Protein AF-A0A356TKF5-F1 (afdb_monomer)

Nearest PDB structures (foldseek):
  3zkb-assembly2_P  TM=6.756E-01  e=1.043E-01  Mycobacterium tuberculosis
  3zm7-assembly3_C  TM=6.583E-01  e=1.178E-01  Mycobacterium tuberculosis
  3zkd-assembly4_B  TM=5.072E-01  e=1.598E-01  Mycobacterium tuberculosis
  4bae-assembly2_C  TM=4.658E-01  e=8.179E-02  Mycolicibacterium smegmatis

pLDDT: mean 70.55, std 24.63, range [28.19, 97.56]

Solvent-accessible surface area (backbone atoms only — not comparable to full-atom values): 20176 Å² total; per-residue (Å²): 58,28,34,22,76,51,58,68,58,21,43,51,38,23,49,50,42,37,74,74,71,41,94,53,45,53,40,60,76,33,46,67,51,49,53,60,48,48,80,70,60,50,76,39,38,37,32,33,51,75,34,69,76,41,82,30,46,54,46,50,73,69,34,71,66,44,46,40,27,53,77,47,73,38,46,72,84,51,54,81,47,63,71,37,70,66,52,52,53,49,54,48,63,71,36,45,65,58,53,51,51,52,52,40,46,70,68,54,35,53,45,79,48,57,31,62,79,56,34,49,61,35,49,54,53,61,56,36,69,26,91,50,57,32,35,40,35,38,48,33,88,70,21,40,37,39,37,34,34,42,76,50,35,81,77,46,30,34,25,39,47,61,58,99,62,75,72,35,51,46,70,62,15,49,56,55,50,59,70,48,77,59,34,39,32,39,37,21,23,68,68,39,40,49,54,57,51,49,54,49,68,74,47,83,64,89,82,78,74,85,79,85,77,80,74,80,90,73,93,67,100,64,85,84,75,91,83,79,92,68,89,76,82,76,77,74,95,59,101,67,90,73,84,80,81,81,80,79,89,77,83,90,79,82,90,80,92,80,83,90,88,78,94,73,77,76,77,77,75,82,54,70,67,60,57,51,52,53,53,52,54,53,51,53,53,53,53,52,55,54,53,59,70,71,68,64,79,87,75,80,79,85,81,88,81,90,88,79,90,87,90,82,91,84,82,89,79,90,81,89,79,91,88,84,88,88,134

Mean predicted aligned error: 18.49 Å

Structure (mmCIF, N/CA/C/O backbone):
data_AF-A0A356TKF5-F1
#
_entry.id   AF-A0A356TKF5-F1
#
loop_
_atom_site.group_PDB
_atom_site.id
_atom_site.type_symbol
_atom_site.label_atom_id
_atom_site.label_alt_id
_atom_site.label_comp_id
_atom_site.label_asym_id
_atom_site.label_entity_id
_atom_site.label_seq_id
_atom_site.pdbx_PDB_ins_code
_atom_site.Cartn_x
_atom_site.Cartn_y
_atom_site.Cartn_z
_atom_site.occupancy
_atom_site.B_iso_or_equiv
_atom_site.auth_seq_id
_atom_site.auth_comp_id
_atom_site.auth_asym_id
_atom_site.auth_atom_id
_atom_site.pdbx_PDB_model_num
ATOM 1 N N . MET A 1 1 ? -6.791 -1.946 10.297 1.00 94.44 1 MET A N 1
ATOM 2 C CA . MET A 1 1 ? -6.263 -1.591 11.634 1.00 94.44 1 MET A CA 1
ATOM 3 C C . MET A 1 1 ? -7.039 -0.392 12.129 1.00 94.44 1 MET A C 1
ATOM 5 O O . MET A 1 1 ? -7.245 0.505 11.323 1.00 94.44 1 MET A O 1
ATOM 9 N N . VAL A 1 2 ? -7.490 -0.403 13.381 1.00 94.88 2 VAL A N 1
ATOM 10 C CA . VAL A 1 2 ? -8.258 0.690 14.000 1.00 94.88 2 VAL A CA 1
ATOM 11 C C . VAL A 1 2 ? -7.451 1.254 15.166 1.00 94.88 2 VAL A C 1
ATOM 13 O O . VAL A 1 2 ? -6.941 0.474 15.964 1.00 94.88 2 VAL A O 1
ATOM 16 N N . ILE A 1 3 ? -7.316 2.576 15.234 1.00 95.00 3 ILE A N 1
ATOM 17 C CA . ILE A 1 3 ? -6.634 3.313 16.303 1.00 95.00 3 ILE A CA 1
ATOM 18 C C . ILE A 1 3 ? -7.603 4.371 16.825 1.00 95.00 3 ILE A C 1
ATOM 20 O O . ILE A 1 3 ? -8.044 5.241 16.073 1.00 95.00 3 ILE A O 1
ATOM 24 N N . ASP A 1 4 ? -7.939 4.290 18.104 1.00 93.69 4 ASP A N 1
ATOM 25 C CA . ASP A 1 4 ? -8.887 5.190 18.758 1.00 93.69 4 ASP A CA 1
ATOM 26 C C . ASP A 1 4 ? -8.456 5.382 20.224 1.00 93.69 4 ASP A C 1
ATOM 28 O O . ASP A 1 4 ? -8.131 4.375 20.860 1.00 93.69 4 ASP A O 1
ATOM 32 N N . PRO A 1 5 ? -8.395 6.622 20.760 1.00 92.25 5 PRO A N 1
ATOM 33 C CA . PRO A 1 5 ? -8.066 6.853 22.169 1.00 92.25 5 PRO A CA 1
ATOM 34 C C . PRO A 1 5 ? -9.109 6.247 23.116 1.00 92.25 5 PRO A C 1
ATOM 36 O O . PRO A 1 5 ? -8.782 5.890 24.244 1.00 92.25 5 PRO A O 1
ATOM 39 N N . ASP A 1 6 ? -10.353 6.093 22.660 1.00 91.88 6 ASP A N 1
ATOM 40 C CA . ASP A 1 6 ? -11.374 5.318 23.353 1.00 91.88 6 ASP A CA 1
ATOM 41 C C . ASP A 1 6 ? -11.253 3.848 22.929 1.00 91.88 6 ASP A C 1
ATOM 43 O O . ASP A 1 6 ? -11.750 3.424 21.878 1.00 91.88 6 ASP A O 1
ATOM 47 N N . GLU A 1 7 ? -10.576 3.056 23.762 1.00 92.38 7 GLU A N 1
ATOM 48 C CA . GLU A 1 7 ? -10.323 1.639 23.490 1.00 92.38 7 GLU A CA 1
ATOM 49 C C . GLU A 1 7 ? -11.613 0.836 23.273 1.00 92.38 7 GLU A C 1
ATOM 51 O O . GLU A 1 7 ? -11.642 -0.067 22.431 1.00 92.38 7 GLU A O 1
ATOM 56 N N . ALA A 1 8 ? -12.692 1.170 23.992 1.00 91.88 8 ALA A N 1
ATOM 57 C CA . ALA A 1 8 ? -13.968 0.473 23.876 1.00 91.88 8 ALA A CA 1
ATOM 58 C C . ALA A 1 8 ? -14.617 0.749 22.515 1.00 91.88 8 ALA A C 1
ATOM 60 O O . ALA A 1 8 ? -15.063 -0.184 21.837 1.00 91.88 8 ALA A O 1
ATOM 61 N N . ARG A 1 9 ? -14.604 2.010 22.072 1.00 90.69 9 ARG A N 1
ATOM 62 C CA . ARG A 1 9 ? -15.081 2.401 20.738 1.00 90.69 9 ARG A CA 1
ATOM 63 C C . ARG A 1 9 ? -14.224 1.793 19.629 1.00 90.69 9 ARG A C 1
ATOM 65 O O . ARG A 1 9 ? -14.768 1.230 18.675 1.00 90.69 9 ARG A O 1
ATOM 72 N N . GLY A 1 10 ? -12.899 1.829 19.770 1.00 92.12 10 GLY A N 1
ATOM 73 C CA . GLY A 1 10 ? -11.970 1.202 18.828 1.00 92.12 10 GLY A CA 1
ATOM 74 C C . GLY A 1 10 ? -12.201 -0.308 18.694 1.00 92.12 10 GLY A C 1
ATOM 75 O O . GLY A 1 10 ? -12.278 -0.836 17.580 1.00 92.12 10 GLY A O 1
ATOM 76 N N . ALA A 1 11 ? -12.385 -1.006 19.818 1.00 93.19 11 ALA A N 1
ATOM 77 C CA . ALA A 1 11 ? -12.700 -2.432 19.844 1.00 93.19 11 ALA A CA 1
ATOM 78 C C . ALA A 1 11 ? -14.066 -2.740 19.212 1.00 93.19 11 ALA A C 1
ATOM 80 O O . ALA A 1 11 ? -14.169 -3.666 18.405 1.00 93.19 11 ALA A O 1
ATOM 81 N N . GLN A 1 12 ? -15.098 -1.945 19.509 1.00 91.31 12 GLN A N 1
ATOM 82 C CA . GLN A 1 12 ? -16.425 -2.104 18.912 1.00 91.31 12 GLN A CA 1
ATOM 83 C C . GLN A 1 12 ? -16.383 -1.928 17.388 1.00 91.31 12 GLN A C 1
ATOM 85 O O . GLN A 1 12 ? -16.937 -2.745 16.651 1.00 91.31 12 GLN A O 1
ATOM 90 N N . MET A 1 13 ? -15.692 -0.895 16.902 1.00 90.81 13 MET A N 1
ATOM 91 C CA . MET A 1 13 ? -15.517 -0.651 15.470 1.00 90.81 13 MET A CA 1
ATOM 92 C C . MET A 1 13 ? -14.777 -1.810 14.793 1.00 90.81 13 MET A C 1
ATOM 94 O O . MET A 1 13 ? -15.194 -2.275 13.731 1.00 90.81 13 MET A O 1
ATOM 98 N N . ALA A 1 14 ? -13.708 -2.311 15.422 1.00 92.62 14 ALA A N 1
ATOM 99 C CA . ALA A 1 14 ? -12.966 -3.462 14.925 1.00 92.62 14 ALA A CA 1
ATOM 100 C C . ALA A 1 14 ? -13.825 -4.737 14.875 1.00 92.62 14 ALA A C 1
ATOM 102 O O . ALA A 1 14 ? -13.747 -5.463 13.885 1.00 92.62 14 ALA A O 1
ATOM 103 N N . SER A 1 15 ? -14.665 -4.978 15.890 1.00 91.75 15 SER A N 1
ATOM 104 C CA . SER A 1 15 ? -15.601 -6.112 15.926 1.00 91.75 15 SER A CA 1
ATOM 105 C C . SER A 1 15 ? -16.587 -6.060 14.767 1.00 91.75 15 SER A C 1
ATOM 107 O O . SER A 1 15 ? -16.714 -7.029 14.027 1.00 91.75 15 SER A O 1
ATOM 109 N N . ARG A 1 16 ? -17.228 -4.909 14.535 1.00 89.94 16 ARG A N 1
ATOM 110 C CA . ARG A 1 16 ? -18.210 -4.794 13.448 1.00 89.94 16 ARG A CA 1
ATOM 111 C C . ARG A 1 16 ? -17.580 -4.910 12.059 1.00 89.94 16 ARG A C 1
ATOM 113 O O . ARG A 1 16 ? -18.154 -5.518 11.164 1.00 89.94 16 ARG A O 1
ATOM 120 N N . LEU A 1 17 ? -16.373 -4.373 11.872 1.00 90.50 17 LEU A N 1
ATOM 121 C CA . LEU A 1 17 ? -15.615 -4.589 10.636 1.00 90.50 17 LEU A CA 1
ATOM 122 C C . LEU A 1 17 ? -15.281 -6.075 10.432 1.00 90.50 17 LEU A C 1
ATOM 124 O O . LEU A 1 17 ? -15.329 -6.563 9.304 1.00 90.50 17 LEU A O 1
ATOM 128 N N . ALA A 1 18 ? -14.971 -6.797 11.511 1.00 91.12 18 ALA A N 1
ATOM 129 C CA . ALA A 1 18 ? -14.745 -8.237 11.463 1.00 91.12 18 ALA A CA 1
ATOM 130 C C . ALA A 1 18 ? -16.021 -9.030 11.140 1.00 91.12 18 ALA A C 1
ATOM 132 O O . ALA A 1 18 ? -15.957 -9.960 10.340 1.00 91.12 18 ALA A O 1
ATOM 133 N N . GLU A 1 19 ? -17.179 -8.631 11.674 1.00 89.50 19 GLU A N 1
ATOM 134 C CA . GLU A 1 19 ? -18.493 -9.194 11.315 1.00 89.50 19 GLU A CA 1
ATOM 135 C C . GLU A 1 19 ? -18.808 -9.004 9.822 1.00 89.50 19 GLU A C 1
ATOM 137 O O . GLU A 1 19 ? -19.350 -9.903 9.184 1.00 89.50 19 GLU A O 1
ATOM 142 N N . ALA A 1 20 ? -18.375 -7.885 9.233 1.00 85.00 20 ALA A N 1
ATOM 143 C CA . ALA A 1 20 ? -18.449 -7.624 7.793 1.00 85.00 20 ALA A CA 1
ATOM 144 C C . ALA A 1 20 ? -17.368 -8.361 6.961 1.00 85.00 20 ALA A C 1
ATOM 146 O O . ALA A 1 20 ? -17.233 -8.124 5.759 1.00 85.00 20 ALA A O 1
ATOM 147 N N . GLY A 1 21 ? -16.580 -9.249 7.579 1.00 86.88 21 GLY A N 1
ATOM 148 C CA . GLY A 1 21 ? -15.586 -10.097 6.915 1.00 86.88 21 GLY A CA 1
ATOM 149 C C . GLY A 1 21 ? -14.183 -9.494 6.783 1.00 86.88 21 GLY A C 1
ATOM 150 O O . GLY A 1 21 ? -13.332 -10.083 6.112 1.00 86.88 21 GLY A O 1
ATOM 151 N N . ALA A 1 22 ? -13.901 -8.341 7.397 1.00 87.62 22 ALA A N 1
ATOM 152 C CA . ALA A 1 22 ? -12.571 -7.738 7.356 1.00 87.62 22 ALA A CA 1
ATOM 153 C C . ALA A 1 22 ? -11.647 -8.294 8.451 1.00 87.62 22 ALA A C 1
ATOM 155 O O . ALA A 1 22 ? -11.977 -8.281 9.635 1.00 87.62 22 ALA A O 1
ATOM 156 N N . GLU A 1 23 ? -10.421 -8.676 8.088 1.00 90.75 23 GLU A N 1
ATOM 157 C CA . GLU A 1 23 ? -9.374 -9.001 9.062 1.00 90.75 23 GLU A CA 1
ATOM 158 C C . GLU A 1 23 ? -8.928 -7.721 9.795 1.00 90.75 23 GLU A C 1
ATOM 160 O O . GLU A 1 23 ? -8.094 -6.945 9.313 1.00 90.75 23 GLU A O 1
ATOM 165 N N . THR A 1 24 ? -9.542 -7.465 10.952 1.00 92.62 24 THR A N 1
ATOM 166 C CA . THR A 1 24 ? -9.434 -6.190 11.668 1.00 92.62 24 THR A CA 1
ATOM 167 C C . THR A 1 24 ? -8.861 -6.385 13.064 1.00 92.62 24 THR A C 1
ATOM 169 O O . THR A 1 24 ? -9.092 -7.390 13.727 1.00 92.62 24 THR A O 1
ATOM 172 N N . ARG A 1 25 ? -8.094 -5.393 13.520 1.00 94.19 25 ARG A N 1
ATOM 173 C CA . ARG A 1 25 ? -7.516 -5.345 14.861 1.00 94.19 25 ARG A CA 1
ATOM 174 C C . ARG A 1 25 ? -7.550 -3.911 15.373 1.00 94.19 25 ARG A C 1
ATOM 176 O O . ARG A 1 25 ? -7.151 -3.006 14.629 1.00 94.19 25 ARG A O 1
ATOM 183 N N . SER A 1 26 ? -8.035 -3.738 16.601 1.00 95.38 26 SER A N 1
ATOM 184 C CA . SER A 1 26 ? -7.901 -2.496 17.367 1.00 95.38 26 SER A CA 1
ATOM 185 C C . SER A 1 26 ? -6.500 -2.424 17.975 1.00 95.38 26 SER A C 1
ATOM 187 O O . SER A 1 26 ? -5.943 -3.455 18.369 1.00 95.38 26 SER A O 1
ATOM 189 N N . VAL A 1 27 ? -5.913 -1.233 17.991 1.00 95.88 27 VAL A N 1
ATOM 190 C CA . VAL A 1 27 ? -4.563 -0.956 18.486 1.00 95.88 27 VAL A CA 1
ATOM 191 C C . VAL A 1 27 ? -4.638 0.256 19.409 1.00 95.88 27 VAL A C 1
ATOM 193 O O . VAL A 1 27 ? -5.217 1.275 19.040 1.00 95.88 27 VAL A O 1
ATOM 196 N N . VAL A 1 28 ? -4.052 0.119 20.599 1.00 93.88 28 VAL A N 1
ATOM 197 C CA . VAL A 1 28 ? -3.970 1.178 21.613 1.00 93.88 28 VAL A CA 1
ATOM 198 C C . VAL A 1 28 ? -3.117 2.338 21.089 1.00 93.88 28 VAL A C 1
ATOM 200 O O . VAL A 1 28 ? -2.169 2.123 20.326 1.00 93.88 28 VAL A O 1
ATOM 203 N N . VAL A 1 29 ? -3.470 3.570 21.471 1.00 93.38 29 VAL A N 1
ATOM 204 C CA . VAL A 1 29 ? -2.781 4.803 21.052 1.00 93.38 29 VAL A CA 1
ATOM 205 C C . VAL A 1 29 ? -1.482 4.994 21.841 1.00 93.38 29 VAL A C 1
ATOM 207 O O . VAL A 1 29 ? -1.325 5.923 22.626 1.00 93.38 29 VAL A O 1
ATOM 210 N N . ASP A 1 30 ? -0.528 4.094 21.630 1.00 94.25 30 ASP A N 1
ATOM 211 C CA . ASP A 1 30 ? 0.824 4.196 22.166 1.00 94.25 30 ASP A CA 1
ATOM 212 C C . ASP A 1 30 ? 1.860 3.757 21.124 1.00 94.25 30 ASP A C 1
ATOM 214 O O . ASP A 1 30 ? 1.589 2.942 20.233 1.00 94.25 30 ASP A O 1
ATOM 218 N N . GLU A 1 31 ? 3.066 4.312 21.235 1.00 93.88 31 GLU A N 1
ATOM 219 C CA . GLU A 1 31 ? 4.123 4.117 20.242 1.00 93.88 31 GLU A CA 1
ATOM 220 C C . GLU A 1 31 ? 4.504 2.637 20.090 1.00 93.88 31 GLU A C 1
ATOM 222 O O . GLU A 1 31 ? 4.680 2.153 18.970 1.00 93.88 31 GLU A O 1
ATOM 227 N N . ALA A 1 32 ? 4.579 1.888 21.195 1.00 94.19 32 ALA A N 1
ATOM 228 C CA . ALA A 1 32 ? 5.001 0.493 21.182 1.00 94.19 32 ALA A CA 1
ATOM 229 C C . ALA A 1 32 ? 3.952 -0.411 20.516 1.00 94.19 32 ALA A C 1
ATOM 231 O O . ALA A 1 32 ? 4.304 -1.250 19.679 1.00 94.19 32 ALA A O 1
ATOM 232 N N . SER A 1 33 ? 2.666 -0.221 20.822 1.00 94.38 33 SER A N 1
ATOM 233 C CA . SER A 1 33 ? 1.559 -0.960 20.206 1.00 94.38 33 SER A CA 1
ATOM 234 C C . SER A 1 33 ? 1.435 -0.658 18.717 1.00 94.38 33 SER A C 1
ATOM 236 O O . SER A 1 33 ? 1.330 -1.581 17.898 1.00 94.38 33 SER A O 1
ATOM 238 N N . ILE A 1 34 ? 1.510 0.621 18.335 1.00 94.50 34 ILE A N 1
ATOM 239 C CA . ILE A 1 34 ? 1.466 1.023 16.927 1.00 94.50 34 ILE A CA 1
ATOM 240 C C . ILE A 1 34 ? 2.695 0.472 16.197 1.00 94.50 34 ILE A C 1
ATOM 242 O O . ILE A 1 34 ? 2.556 -0.118 15.124 1.00 94.50 34 ILE A O 1
ATOM 246 N N . GLN A 1 35 ? 3.891 0.540 16.777 1.00 93.25 35 GLN A N 1
ATOM 247 C CA . GLN A 1 35 ? 5.084 -0.027 16.153 1.00 93.25 35 GLN A CA 1
ATOM 248 C C . GLN A 1 35 ? 5.005 -1.557 16.025 1.00 93.25 35 GLN A C 1
ATOM 250 O O . GLN A 1 35 ? 5.388 -2.106 14.988 1.00 93.25 35 GLN A O 1
ATOM 255 N N . ALA A 1 36 ? 4.462 -2.268 17.016 1.00 92.75 36 ALA A N 1
ATOM 256 C CA . ALA A 1 36 ? 4.234 -3.712 16.941 1.00 92.75 36 ALA A CA 1
ATOM 257 C C . ALA A 1 36 ? 3.234 -4.083 15.830 1.00 92.75 36 ALA A C 1
ATOM 259 O O . ALA A 1 36 ? 3.402 -5.096 15.140 1.00 92.75 36 ALA A O 1
ATOM 260 N N . SER A 1 37 ? 2.241 -3.223 15.583 1.00 92.50 37 SER A N 1
ATOM 261 C CA . SER A 1 37 ? 1.221 -3.416 14.547 1.00 92.50 37 SER A CA 1
ATOM 262 C C . SER A 1 37 ? 1.774 -3.420 13.113 1.00 92.50 37 SER A C 1
ATOM 264 O O . SER A 1 37 ? 1.116 -3.923 12.199 1.00 92.50 37 SER A O 1
ATOM 266 N N . ARG A 1 38 ? 3.022 -2.972 12.889 1.00 89.38 38 ARG A N 1
ATOM 267 C CA . ARG A 1 38 ? 3.683 -3.017 11.568 1.00 89.38 38 ARG A CA 1
ATOM 268 C C . ARG A 1 38 ? 3.737 -4.419 10.957 1.00 89.38 38 ARG A C 1
ATOM 270 O O . ARG A 1 38 ? 3.848 -4.553 9.738 1.00 89.38 38 ARG A O 1
ATOM 277 N N . ALA A 1 39 ? 3.705 -5.460 11.793 1.00 88.00 39 ALA A N 1
ATOM 278 C CA . ALA A 1 39 ? 3.694 -6.853 11.355 1.00 88.00 39 ALA A CA 1
ATOM 279 C C . ALA A 1 39 ? 2.373 -7.254 10.674 1.00 88.00 39 ALA A C 1
ATOM 281 O O . ALA A 1 39 ? 2.373 -8.180 9.869 1.00 88.00 39 ALA A O 1
ATOM 282 N N . LEU A 1 40 ? 1.279 -6.535 10.949 1.00 87.62 40 LEU A N 1
ATOM 283 C CA . LEU A 1 40 ? -0.038 -6.783 10.356 1.00 87.62 40 LEU A CA 1
ATOM 284 C C . LEU A 1 40 ? -0.097 -6.394 8.870 1.00 87.62 40 LEU A C 1
ATOM 286 O O . LEU A 1 40 ? -0.965 -6.871 8.149 1.00 87.62 40 LEU A O 1
ATOM 290 N N . ASP A 1 41 ? 0.810 -5.522 8.409 1.00 87.44 41 ASP A N 1
ATOM 291 C CA . ASP A 1 41 ? 0.806 -4.943 7.057 1.00 87.44 41 ASP A CA 1
ATOM 292 C C . ASP A 1 41 ? -0.593 -4.454 6.616 1.00 87.44 41 ASP A C 1
ATOM 294 O O . ASP A 1 41 ? -1.149 -4.941 5.620 1.00 87.44 41 ASP A O 1
ATOM 298 N N . PRO A 1 42 ? -1.193 -3.507 7.366 1.00 90.19 42 PRO A N 1
ATOM 299 C CA . PRO A 1 42 ? -2.588 -3.124 7.179 1.00 90.19 42 PRO A CA 1
ATOM 300 C C . PRO A 1 42 ? -2.847 -2.629 5.753 1.00 90.19 42 PRO A C 1
ATOM 302 O O . PRO A 1 42 ? -2.020 -1.926 5.176 1.00 90.19 42 PRO A O 1
ATOM 305 N N . SER A 1 43 ? -4.000 -3.000 5.188 1.00 89.00 43 SER A N 1
ATOM 306 C CA . SER A 1 43 ? -4.476 -2.465 3.892 1.00 89.00 43 SER A CA 1
ATOM 307 C C . SER A 1 43 ? -5.195 -1.126 4.044 1.00 89.00 43 SER A C 1
ATOM 309 O O . SER A 1 43 ? -5.317 -0.383 3.082 1.00 89.00 43 SER A O 1
ATOM 311 N N . LEU A 1 44 ? -5.619 -0.808 5.267 1.00 91.94 44 LEU A N 1
ATOM 312 C CA . LEU A 1 44 ? -6.174 0.475 5.669 1.00 91.94 44 LEU A CA 1
ATOM 313 C C . LEU A 1 44 ? -5.897 0.682 7.160 1.00 91.94 44 LEU A C 1
ATOM 315 O O . LEU A 1 44 ? -6.048 -0.247 7.972 1.00 91.94 44 LEU A O 1
ATOM 319 N N . VAL A 1 45 ? -5.502 1.901 7.505 1.00 94.62 45 VAL A N 1
ATOM 320 C CA . VAL A 1 45 ? -5.435 2.383 8.883 1.00 94.62 45 VAL A CA 1
ATOM 321 C C . VAL A 1 45 ? -6.596 3.339 9.097 1.00 94.62 45 VAL A C 1
ATOM 323 O O . VAL A 1 45 ? -6.699 4.346 8.408 1.00 94.62 45 VAL A O 1
ATOM 326 N N . ILE A 1 46 ? -7.480 3.003 10.026 1.00 94.50 46 ILE A N 1
ATOM 327 C CA . ILE A 1 46 ? -8.579 3.855 10.466 1.00 94.50 46 ILE A CA 1
ATOM 328 C C . ILE A 1 46 ? -8.134 4.476 11.781 1.00 94.50 46 ILE 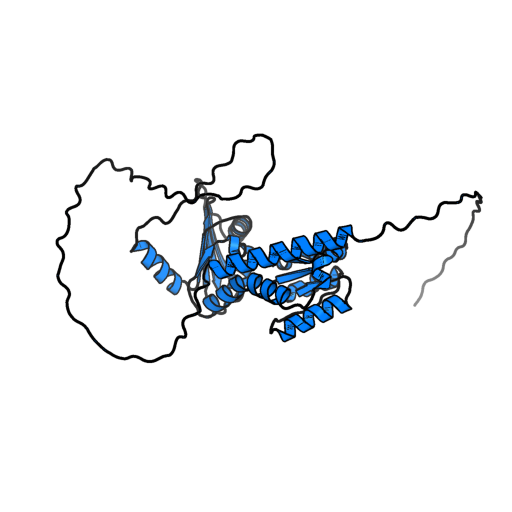A C 1
ATOM 330 O O . ILE A 1 46 ? -7.740 3.746 12.690 1.00 94.50 46 ILE A O 1
ATOM 334 N N . VAL A 1 47 ? -8.153 5.798 11.866 1.00 94.94 47 VAL A N 1
ATOM 335 C CA . VAL A 1 47 ? -7.672 6.532 13.035 1.00 94.94 47 VAL A CA 1
ATOM 336 C C . VAL A 1 47 ? -8.687 7.595 13.434 1.00 94.94 47 VAL A C 1
ATOM 338 O O . VAL A 1 47 ? -9.161 8.352 12.586 1.00 94.94 47 VAL A O 1
ATOM 341 N N . ALA A 1 48 ? -9.043 7.658 14.713 1.00 93.19 48 ALA A N 1
ATOM 342 C CA . ALA A 1 48 ? -9.791 8.793 15.243 1.00 93.19 48 ALA A CA 1
ATOM 343 C C . ALA A 1 48 ? -8.930 10.063 15.148 1.00 93.19 48 ALA A C 1
ATOM 345 O O . ALA A 1 48 ? -7.737 10.026 15.445 1.00 93.19 48 ALA A O 1
ATOM 346 N N . ALA A 1 49 ? -9.510 11.194 14.744 1.00 93.06 49 ALA A N 1
ATOM 347 C CA . ALA A 1 49 ? -8.770 12.449 14.594 1.00 93.06 49 ALA A CA 1
ATOM 348 C C . ALA A 1 49 ? -8.065 12.873 15.896 1.00 93.06 49 ALA A C 1
ATOM 350 O O . ALA A 1 49 ? -6.933 13.347 15.851 1.00 93.06 49 ALA A O 1
ATOM 351 N N . GLU A 1 50 ? -8.701 12.627 17.043 1.00 91.12 50 GLU A N 1
ATOM 352 C CA . GLU A 1 50 ? -8.149 12.856 18.385 1.00 91.12 50 GLU A CA 1
ATOM 353 C C . GLU A 1 50 ? -6.902 12.007 18.666 1.00 91.12 50 GLU A C 1
ATOM 355 O O . GLU A 1 50 ? -5.983 12.472 19.326 1.00 91.12 50 GLU A O 1
ATOM 360 N N . ALA A 1 51 ? -6.796 10.799 18.104 1.00 91.19 51 ALA A N 1
ATOM 361 C CA . ALA A 1 51 ? -5.602 9.973 18.285 1.00 91.19 51 ALA A CA 1
ATOM 362 C C . ALA A 1 51 ? -4.355 10.621 17.662 1.00 91.19 51 ALA A C 1
ATOM 364 O O . ALA A 1 51 ? -3.241 10.385 18.113 1.00 91.19 51 ALA A O 1
ATOM 365 N N . LEU A 1 52 ? -4.516 11.423 16.602 1.00 91.12 52 LEU A N 1
ATOM 366 C CA . LEU A 1 52 ? -3.388 11.978 15.848 1.00 91.12 52 LEU A CA 1
ATOM 367 C C . LEU A 1 52 ? -2.647 13.095 16.584 1.00 91.12 52 LEU A C 1
ATOM 369 O O . LEU A 1 52 ? -1.521 13.410 16.199 1.00 91.12 52 LEU A O 1
ATOM 373 N N . VAL A 1 53 ? -3.265 13.704 17.600 1.00 88.56 53 VAL A N 1
ATOM 374 C CA . VAL A 1 53 ? -2.586 14.696 18.447 1.00 88.56 53 VAL A CA 1
ATOM 375 C C . VAL A 1 53 ? -1.773 14.044 19.565 1.00 88.56 53 VAL A C 1
ATOM 377 O O . VAL A 1 53 ? -0.908 14.702 20.141 1.00 88.56 53 VAL A O 1
ATOM 380 N N . GLU A 1 54 ? -2.000 12.756 19.834 1.00 86.62 54 GLU A N 1
ATOM 381 C CA . GLU A 1 54 ? -1.245 12.007 20.831 1.00 86.62 54 GLU A CA 1
ATOM 382 C C . GLU A 1 54 ? 0.178 11.708 20.328 1.00 86.62 54 GLU A C 1
ATOM 384 O O . GLU A 1 54 ? 0.364 11.255 19.189 1.00 86.62 54 GLU A O 1
ATOM 389 N N . PRO A 1 55 ? 1.213 11.891 21.170 1.00 84.06 55 PRO A N 1
ATOM 390 C CA . PRO A 1 55 ? 2.605 11.683 20.772 1.00 84.06 55 PRO A CA 1
ATOM 391 C C . PRO A 1 55 ? 2.900 10.238 20.338 1.00 84.06 55 PRO A C 1
ATOM 393 O O . PRO A 1 55 ? 3.816 10.014 19.551 1.00 84.06 55 PRO A O 1
ATOM 396 N N . GLY A 1 56 ? 2.099 9.263 20.786 1.00 88.62 56 GLY A N 1
ATOM 397 C CA . GLY A 1 56 ? 2.257 7.849 20.436 1.00 88.62 56 GLY A CA 1
ATOM 398 C C . GLY A 1 56 ? 2.005 7.512 18.961 1.00 88.62 56 GLY A C 1
ATOM 399 O O . GLY A 1 56 ? 2.390 6.434 18.515 1.00 88.62 56 GLY A O 1
ATOM 400 N N . CYS A 1 57 ? 1.395 8.409 18.178 1.00 91.88 57 CYS A N 1
ATOM 401 C CA . CYS A 1 57 ? 1.039 8.140 16.781 1.00 91.88 57 CYS A CA 1
ATOM 402 C C . CYS A 1 57 ? 2.174 8.344 15.766 1.00 91.88 57 CYS A C 1
ATOM 404 O O . CYS A 1 57 ? 1.985 8.005 14.592 1.00 91.88 57 CYS A O 1
ATOM 406 N N . SER A 1 58 ? 3.353 8.826 16.182 1.00 90.75 58 SER A N 1
ATOM 407 C CA . SER A 1 58 ? 4.493 9.061 15.279 1.00 90.75 58 SER A CA 1
ATOM 408 C C . SER A 1 58 ? 4.846 7.897 14.339 1.00 90.75 58 SER A C 1
ATOM 410 O O . SER A 1 58 ? 5.111 8.156 13.155 1.00 90.75 58 SER A O 1
ATOM 412 N N . PRO A 1 59 ? 4.740 6.608 14.740 1.00 93.06 59 PRO A N 1
ATOM 413 C CA . PRO A 1 59 ? 5.091 5.513 13.844 1.00 93.06 59 PRO A CA 1
ATOM 414 C C . PRO A 1 59 ? 4.185 5.415 12.609 1.00 93.06 59 PRO A C 1
ATOM 416 O O . PRO A 1 59 ? 4.597 4.820 11.613 1.00 93.06 59 PRO A O 1
ATOM 419 N N . LEU A 1 60 ? 2.978 5.999 12.626 1.00 91.69 60 LEU A N 1
ATOM 420 C CA . LEU A 1 60 ? 2.072 5.991 11.473 1.00 91.69 60 LEU A CA 1
ATOM 421 C C . LEU A 1 60 ? 2.662 6.700 10.251 1.00 91.69 60 LEU A C 1
ATOM 423 O O . LEU A 1 60 ? 2.415 6.266 9.125 1.00 91.69 60 LEU A O 1
ATOM 427 N N . TRP A 1 61 ? 3.444 7.762 10.458 1.00 89.50 61 TRP A N 1
ATOM 428 C CA . TRP A 1 61 ? 4.092 8.511 9.378 1.00 89.50 61 TRP A CA 1
ATOM 429 C C . TRP A 1 61 ? 5.603 8.274 9.290 1.00 89.50 61 TRP A C 1
ATOM 431 O O . TRP A 1 61 ? 6.171 8.456 8.214 1.00 89.50 61 TRP A O 1
ATOM 441 N N . GLU A 1 62 ? 6.253 7.829 10.367 1.00 89.19 62 GLU A N 1
ATOM 442 C CA . GLU A 1 62 ? 7.700 7.571 10.381 1.00 89.19 62 GLU A CA 1
ATOM 443 C C . GLU A 1 62 ? 8.072 6.155 9.916 1.00 89.19 62 GLU A C 1
ATOM 445 O O . GLU A 1 62 ? 9.079 5.972 9.224 1.00 89.19 62 GLU A O 1
ATOM 450 N N . ASP A 1 63 ? 7.265 5.135 10.236 1.00 88.81 63 ASP A N 1
ATOM 451 C CA . ASP A 1 63 ? 7.533 3.766 9.790 1.00 88.81 63 ASP A CA 1
ATOM 452 C C . ASP A 1 63 ? 7.048 3.587 8.344 1.00 88.81 63 ASP A C 1
ATOM 454 O O . ASP A 1 63 ? 5.865 3.716 8.024 1.00 88.81 63 ASP A O 1
ATOM 458 N N . ILE A 1 64 ? 7.966 3.245 7.434 1.00 82.12 64 ILE A N 1
ATOM 459 C CA . ILE A 1 64 ? 7.663 3.052 6.006 1.00 82.12 64 ILE A CA 1
ATOM 460 C C . ILE A 1 64 ? 6.616 1.955 5.749 1.00 82.12 64 ILE A C 1
ATOM 462 O O . ILE A 1 64 ? 5.930 1.956 4.724 1.00 82.12 64 ILE A O 1
ATOM 466 N N . ARG A 1 65 ? 6.489 0.978 6.655 1.00 84.00 65 ARG A N 1
ATOM 467 C CA . ARG A 1 65 ? 5.495 -0.086 6.529 1.00 84.00 65 ARG A CA 1
ATOM 468 C C . ARG A 1 65 ? 4.111 0.446 6.867 1.00 84.00 65 ARG A C 1
ATOM 470 O O . ARG A 1 65 ? 3.174 0.102 6.151 1.00 84.00 65 ARG A O 1
ATOM 477 N N . LEU A 1 66 ? 3.979 1.272 7.893 1.00 89.75 66 LEU A N 1
ATOM 478 C CA . LEU A 1 66 ? 2.688 1.840 8.270 1.00 89.75 66 LEU A CA 1
ATOM 479 C C . LEU A 1 66 ? 2.289 2.977 7.327 1.00 89.75 66 LEU A C 1
ATOM 481 O O . LEU A 1 66 ? 1.209 2.917 6.749 1.00 89.75 66 LEU A O 1
ATOM 485 N N . SER A 1 67 ? 3.201 3.906 7.039 1.00 88.56 67 SER A N 1
ATOM 486 C CA . SER A 1 67 ? 2.946 5.069 6.171 1.00 88.56 67 SER A CA 1
ATOM 487 C C . SER A 1 67 ? 2.628 4.719 4.713 1.00 88.56 67 SER A C 1
ATOM 489 O O . SER A 1 67 ? 2.065 5.528 3.980 1.00 88.56 67 SER A O 1
ATOM 491 N N . SER A 1 68 ? 2.960 3.502 4.268 1.00 87.12 68 SER A N 1
ATOM 492 C CA . SER A 1 68 ? 2.546 2.999 2.950 1.00 87.12 68 SER A CA 1
ATOM 493 C C . SER A 1 68 ? 1.067 2.608 2.862 1.00 87.12 68 SER A C 1
ATOM 495 O O . SER A 1 68 ? 0.573 2.404 1.755 1.00 87.12 68 SER A O 1
ATOM 497 N N . ALA A 1 69 ? 0.387 2.408 3.994 1.00 88.94 69 ALA A N 1
ATOM 498 C CA . ALA A 1 69 ? -1.032 2.088 4.021 1.00 88.94 69 ALA A CA 1
ATOM 499 C C . ALA A 1 69 ? -1.862 3.380 3.937 1.00 88.94 69 ALA A C 1
ATOM 501 O O . ALA A 1 69 ? -1.469 4.395 4.514 1.00 88.94 69 ALA A O 1
ATOM 502 N N . PRO A 1 70 ? -3.013 3.367 3.246 1.00 88.25 70 PRO A N 1
ATOM 503 C CA . PRO A 1 70 ? -3.923 4.501 3.268 1.00 88.25 70 PRO A CA 1
ATOM 504 C C . PRO A 1 70 ? -4.422 4.759 4.695 1.00 88.25 70 PRO A C 1
ATOM 506 O O . PRO A 1 70 ? -4.666 3.824 5.464 1.00 88.25 70 PRO A O 1
ATOM 509 N N . LEU A 1 71 ? -4.582 6.043 5.018 1.00 91.62 71 LEU A N 1
ATOM 510 C CA . LEU A 1 71 ? -5.067 6.524 6.306 1.00 91.62 71 LEU A CA 1
ATOM 511 C C . LEU A 1 71 ? -6.473 7.108 6.138 1.00 91.62 71 LEU A C 1
ATOM 513 O O . LEU A 1 71 ? -6.664 8.060 5.380 1.00 91.62 71 LEU A O 1
ATOM 517 N N . LEU A 1 72 ? -7.446 6.546 6.851 1.00 92.62 72 LEU A N 1
ATOM 518 C CA . LEU A 1 72 ? -8.795 7.079 6.993 1.00 92.62 72 LEU A CA 1
ATOM 519 C C . LEU A 1 72 ? -8.910 7.743 8.366 1.00 92.62 72 LEU A C 1
ATOM 521 O O . LEU A 1 72 ? -8.928 7.059 9.386 1.00 92.62 72 LEU A O 1
ATOM 525 N N . VAL A 1 73 ? -8.979 9.073 8.376 1.00 93.19 73 VAL A N 1
ATOM 526 C CA . VAL A 1 73 ? -9.118 9.865 9.603 1.00 93.19 73 VAL A CA 1
ATOM 527 C C . VAL A 1 73 ? -10.596 10.135 9.864 1.00 93.19 73 VAL A C 1
ATOM 529 O O . VAL A 1 73 ? -11.271 10.724 9.019 1.00 93.19 73 VAL A O 1
ATOM 532 N N . LEU A 1 74 ? -11.095 9.711 11.022 1.00 91.31 74 LEU A N 1
ATOM 533 C CA . LEU A 1 74 ? -12.485 9.893 11.432 1.00 91.31 74 LEU A CA 1
ATOM 534 C C . LEU A 1 74 ? -12.601 11.099 12.365 1.00 91.31 74 LEU A C 1
ATOM 536 O O . LEU A 1 74 ? -12.019 11.108 13.448 1.00 91.31 74 LEU A O 1
ATOM 540 N N . GLY A 1 75 ? -13.347 12.120 11.945 1.00 89.19 75 GLY A N 1
ATOM 541 C CA . GLY A 1 75 ? -13.712 13.238 12.817 1.00 89.19 75 GLY A CA 1
ATOM 542 C C . GLY A 1 75 ? -14.828 12.861 13.795 1.00 89.19 75 GLY A C 1
ATOM 543 O O . GLY A 1 75 ? -15.553 11.894 13.568 1.00 89.19 75 GLY A O 1
ATOM 544 N N . GLU A 1 76 ? -15.007 13.667 14.839 1.00 82.69 76 GLU A N 1
ATOM 545 C CA . GLU A 1 76 ? -15.983 13.455 15.922 1.00 82.69 76 GLU A CA 1
ATOM 546 C C . GLU A 1 76 ? -17.411 13.184 15.407 1.00 82.69 76 GLU A C 1
ATOM 548 O O . GLU A 1 76 ? -18.040 12.192 15.776 1.00 82.69 76 GLU A O 1
ATOM 553 N N . ALA A 1 77 ? -17.884 13.982 14.443 1.00 78.88 77 ALA A N 1
ATOM 554 C CA . ALA A 1 77 ? -19.202 13.797 13.827 1.00 78.88 77 ALA A CA 1
ATOM 555 C C . ALA A 1 77 ? -19.366 12.429 13.132 1.00 78.88 77 ALA A C 1
ATOM 557 O O . ALA A 1 77 ? -20.463 11.872 13.083 1.00 78.88 77 ALA A O 1
ATOM 558 N N . PHE A 1 78 ? -18.278 11.864 12.601 1.00 78.50 78 PHE A N 1
ATOM 559 C CA . PHE A 1 78 ? -18.290 10.554 11.952 1.00 78.50 78 PHE A CA 1
ATOM 560 C C . PHE A 1 78 ? -18.105 9.413 12.962 1.00 78.50 78 PHE A C 1
ATOM 562 O O . PHE A 1 78 ? -18.644 8.328 12.762 1.00 78.50 78 PHE A O 1
ATOM 569 N N . LE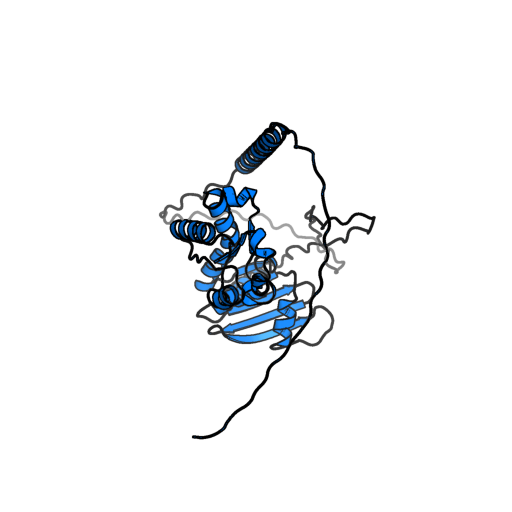U A 1 79 ? -17.402 9.658 14.073 1.00 78.62 79 LEU A N 1
ATOM 570 C CA . LEU A 1 79 ? -17.251 8.695 15.168 1.00 78.62 79 LEU A CA 1
ATOM 571 C C . LEU A 1 79 ? -18.587 8.385 15.853 1.00 78.62 79 LEU A C 1
ATOM 573 O O . LEU A 1 79 ? -18.818 7.237 16.221 1.00 78.62 79 LEU A O 1
ATOM 577 N N . ALA A 1 80 ? -19.509 9.350 15.922 1.00 73.94 80 ALA A N 1
ATOM 578 C CA . ALA A 1 80 ? -20.886 9.101 16.368 1.00 73.94 80 ALA A CA 1
ATOM 579 C C . ALA A 1 80 ? -21.629 8.065 15.494 1.00 73.94 80 ALA A C 1
ATOM 581 O O . ALA A 1 80 ? -22.561 7.407 15.950 1.00 73.94 80 ALA A O 1
ATOM 582 N N . HIS A 1 81 ? -21.179 7.887 14.249 1.00 70.94 81 HIS A N 1
ATOM 583 C CA . HIS A 1 81 ? -21.686 6.912 13.285 1.00 70.94 81 HIS A CA 1
ATOM 584 C C . HIS A 1 81 ? -20.724 5.724 13.098 1.00 70.94 81 HIS A C 1
ATOM 586 O O . HIS A 1 81 ? -20.873 4.946 12.148 1.00 70.94 81 HIS A O 1
ATOM 592 N N . ALA A 1 82 ? -19.722 5.566 13.973 1.00 64.38 82 ALA A N 1
ATOM 593 C CA . ALA A 1 82 ? -18.771 4.467 13.903 1.00 64.38 82 ALA A CA 1
ATOM 594 C C . ALA A 1 82 ? -19.517 3.129 14.006 1.00 64.38 82 ALA A C 1
ATOM 596 O O . ALA A 1 82 ? -20.246 2.854 14.958 1.00 64.38 82 ALA A O 1
ATOM 597 N N . GLY A 1 83 ? -19.360 2.294 12.979 1.00 65.06 83 GLY A N 1
ATOM 598 C CA . GLY A 1 83 ? -20.041 1.005 12.887 1.00 65.06 83 GLY A CA 1
ATOM 599 C C . GLY A 1 83 ? -21.381 1.022 12.150 1.00 65.06 83 GLY A C 1
ATOM 600 O O . GLY A 1 83 ? -22.164 0.091 12.326 1.00 65.06 83 GLY A O 1
ATOM 601 N N . THR A 1 84 ? -21.661 2.063 11.372 1.00 72.31 84 THR A N 1
ATOM 602 C CA . THR A 1 84 ? -22.771 2.093 10.411 1.00 72.31 84 THR A CA 1
ATOM 603 C C . THR A 1 84 ? -22.354 1.518 9.053 1.00 72.31 84 THR A C 1
ATOM 605 O O . THR A 1 84 ? -21.170 1.492 8.708 1.00 72.31 84 THR A O 1
ATOM 608 N N . GLU A 1 85 ? -23.340 1.119 8.246 1.00 75.94 85 GLU A N 1
ATOM 609 C CA . GLU A 1 85 ? -23.149 0.639 6.866 1.00 75.94 85 GLU A CA 1
ATOM 610 C C . GLU A 1 85 ? -22.347 1.611 5.986 1.00 75.94 85 GLU A C 1
ATOM 612 O O . GLU A 1 85 ? -21.594 1.193 5.106 1.00 75.94 85 GLU A O 1
ATOM 617 N N . SER A 1 86 ? -22.444 2.919 6.241 1.00 77.56 86 SER A N 1
ATOM 618 C CA . SER A 1 86 ? -21.701 3.933 5.486 1.00 77.56 86 SER A CA 1
ATOM 619 C C . SER A 1 86 ? -20.188 3.843 5.718 1.00 77.56 86 SER A C 1
ATOM 621 O O . SER A 1 86 ? -19.419 3.956 4.759 1.00 77.56 86 SER A O 1
ATOM 623 N N . LEU A 1 87 ? -19.742 3.571 6.953 1.00 82.50 87 LEU A N 1
ATOM 624 C CA . LEU A 1 87 ? -18.330 3.316 7.251 1.00 82.50 87 LEU A CA 1
ATOM 625 C C . LEU A 1 87 ? -17.853 2.044 6.543 1.00 82.50 87 LEU A C 1
ATOM 627 O O . LEU A 1 87 ? -16.768 2.047 5.966 1.00 82.50 87 LEU A O 1
ATOM 631 N N . PHE A 1 88 ? -18.651 0.974 6.543 1.00 84.00 88 PHE A N 1
ATOM 632 C CA . PHE A 1 88 ? -18.276 -0.281 5.884 1.00 84.00 88 PHE A CA 1
ATOM 633 C C . PHE A 1 88 ? -18.171 -0.122 4.370 1.00 84.00 88 PHE A C 1
ATOM 635 O O . PHE A 1 88 ? -17.168 -0.537 3.787 1.00 84.00 88 PHE A O 1
ATOM 642 N N . GLY A 1 89 ? -19.135 0.558 3.742 1.00 83.81 89 GLY A N 1
ATOM 643 C CA . GLY A 1 89 ? -19.085 0.891 2.319 1.00 83.81 89 GLY A CA 1
ATOM 644 C C . GLY A 1 89 ? -17.855 1.728 1.959 1.00 83.81 89 GLY A C 1
ATOM 645 O O . GLY A 1 89 ? -17.184 1.451 0.962 1.00 83.81 89 GLY A O 1
ATOM 646 N N . LEU A 1 90 ? -17.495 2.701 2.803 1.00 86.44 90 LEU A N 1
ATOM 647 C CA . LEU A 1 90 ? -16.289 3.509 2.619 1.00 86.44 90 LEU A CA 1
ATOM 648 C C . LEU A 1 90 ? -15.008 2.673 2.758 1.00 86.44 90 LEU A C 1
ATOM 650 O O . LEU A 1 90 ? -14.138 2.733 1.889 1.00 86.44 90 LEU A O 1
ATOM 654 N N . VAL A 1 91 ? -14.892 1.872 3.820 1.00 89.19 91 VAL A N 1
ATOM 655 C CA . VAL A 1 91 ? -13.736 0.993 4.057 1.00 89.19 91 VAL A CA 1
ATOM 656 C C . VAL A 1 91 ? -13.565 0.003 2.909 1.00 89.19 91 VAL A C 1
ATOM 658 O O . VAL A 1 91 ? -12.455 -0.143 2.389 1.00 89.19 91 VAL A O 1
ATOM 661 N N . ALA A 1 92 ? -14.657 -0.627 2.470 1.00 86.06 92 ALA A N 1
ATOM 662 C CA . ALA A 1 92 ? -14.661 -1.519 1.322 1.00 86.06 92 ALA A CA 1
ATOM 663 C C . ALA A 1 92 ? -14.158 -0.782 0.078 1.00 86.06 92 ALA A C 1
ATOM 665 O O . ALA A 1 92 ? -13.170 -1.216 -0.515 1.00 86.06 92 ALA A O 1
ATOM 666 N N . SER A 1 93 ? -14.750 0.373 -0.255 1.00 86.06 93 SER A N 1
ATOM 667 C CA . SER A 1 93 ? -14.368 1.188 -1.415 1.00 86.06 93 SER A CA 1
ATOM 668 C C . SER A 1 93 ? -12.886 1.568 -1.417 1.00 86.06 93 SER A C 1
ATOM 670 O O . SER A 1 93 ? -12.251 1.528 -2.470 1.00 86.06 93 SER A O 1
ATOM 672 N N . LEU A 1 94 ? -12.323 1.930 -0.261 1.00 87.06 94 LEU A N 1
ATOM 673 C CA . LEU A 1 94 ? -10.907 2.290 -0.135 1.00 87.06 94 LEU A CA 1
ATOM 674 C C . LEU A 1 94 ? -9.981 1.078 -0.310 1.00 87.06 94 LEU A C 1
ATOM 676 O O . LEU A 1 94 ? -8.881 1.216 -0.844 1.00 87.06 94 LEU A O 1
ATOM 680 N N . CYS A 1 95 ? -10.424 -0.114 0.094 1.00 87.56 95 CYS A N 1
ATOM 681 C CA . CYS A 1 95 ? -9.634 -1.340 -0.008 1.00 87.56 95 CYS A CA 1
ATOM 682 C C . CYS A 1 95 ? -9.787 -2.064 -1.359 1.00 87.56 95 CYS A C 1
ATOM 684 O O . CYS A 1 95 ? -8.908 -2.852 -1.720 1.00 87.56 95 CYS A O 1
ATOM 686 N N . MET A 1 96 ? -10.866 -1.821 -2.118 1.00 85.06 96 MET A N 1
ATOM 687 C CA . MET A 1 96 ? -11.210 -2.591 -3.327 1.00 85.06 96 MET A CA 1
ATOM 688 C C . MET A 1 96 ? -10.073 -2.665 -4.346 1.00 85.06 96 MET A C 1
ATOM 690 O O . MET A 1 96 ? -9.787 -3.748 -4.863 1.00 85.06 96 MET A O 1
ATOM 694 N N . SER A 1 97 ? -9.417 -1.538 -4.636 1.00 84.00 97 SER A N 1
ATOM 695 C CA . SER A 1 97 ? -8.329 -1.480 -5.620 1.00 84.00 97 SER A CA 1
ATOM 696 C C . SER A 1 97 ? -7.185 -2.409 -5.229 1.00 84.00 97 SER A C 1
ATOM 698 O O . SER A 1 97 ? -6.716 -3.205 -6.040 1.00 84.00 97 SER A O 1
ATOM 700 N N . GLU A 1 98 ? -6.767 -2.367 -3.964 1.00 89.38 98 GLU A N 1
ATOM 701 C CA . GLU A 1 98 ? -5.691 -3.224 -3.483 1.00 89.38 98 GLU A CA 1
ATOM 702 C C . GLU A 1 98 ? -6.098 -4.702 -3.475 1.00 89.38 98 GLU A C 1
ATOM 704 O O . GLU A 1 98 ? -5.336 -5.551 -3.939 1.00 89.38 98 GLU A O 1
ATOM 709 N N . LEU A 1 99 ? -7.298 -5.019 -2.983 1.00 85.69 99 LEU A N 1
ATOM 710 C CA . LEU A 1 99 ? -7.800 -6.394 -2.924 1.00 85.69 99 LEU A CA 1
ATOM 711 C C . LEU A 1 99 ? -7.922 -7.009 -4.324 1.00 85.69 99 LEU A C 1
ATOM 713 O O . LEU A 1 99 ? -7.498 -8.146 -4.540 1.00 85.69 99 LEU A O 1
ATOM 717 N N . THR A 1 100 ? -8.417 -6.235 -5.290 1.00 88.44 100 THR A N 1
ATOM 718 C CA . THR A 1 100 ? -8.526 -6.648 -6.694 1.00 88.44 100 THR A CA 1
ATOM 719 C C . THR A 1 100 ? -7.151 -6.920 -7.294 1.00 88.44 100 THR A C 1
ATOM 721 O O . THR A 1 100 ? -6.938 -7.966 -7.908 1.00 88.44 100 THR A O 1
ATOM 724 N N . LEU A 1 101 ? -6.186 -6.019 -7.086 1.00 90.31 101 LEU A N 1
ATOM 725 C CA . LEU A 1 101 ? -4.820 -6.198 -7.582 1.00 90.31 101 LEU A CA 1
ATOM 726 C C . LEU A 1 101 ? -4.134 -7.401 -6.942 1.00 90.31 101 LEU A C 1
ATOM 728 O O . LEU A 1 101 ? -3.483 -8.179 -7.637 1.00 90.31 101 LEU A O 1
ATOM 732 N N . ARG A 1 102 ? -4.327 -7.593 -5.635 1.00 89.69 102 ARG A N 1
ATOM 733 C CA . ARG A 1 102 ? -3.814 -8.750 -4.902 1.00 89.69 102 ARG A CA 1
ATOM 734 C C . ARG A 1 102 ? -4.382 -10.052 -5.464 1.00 89.69 102 ARG A C 1
ATOM 736 O O . ARG A 1 102 ? -3.620 -10.997 -5.639 1.00 89.69 102 ARG A O 1
ATOM 743 N N . LYS A 1 103 ? -5.684 -10.103 -5.767 1.00 89.69 103 LYS A N 1
ATOM 744 C CA . LYS A 1 103 ? -6.327 -11.267 -6.393 1.00 89.69 103 LYS A CA 1
ATOM 745 C C . LYS A 1 103 ? -5.715 -11.561 -7.766 1.00 89.69 103 LYS A C 1
ATOM 747 O O . LYS A 1 103 ? -5.204 -12.656 -7.961 1.00 89.69 103 LYS A O 1
ATOM 752 N N . LYS A 1 104 ? -5.683 -10.576 -8.670 1.00 89.56 104 LYS A N 1
ATOM 753 C CA . LYS A 1 104 ? -5.119 -10.733 -10.026 1.00 89.56 104 LYS A CA 1
ATOM 754 C C . LYS A 1 104 ? -3.676 -11.231 -10.003 1.00 89.56 104 LYS A C 1
ATOM 756 O O . LYS A 1 104 ? -3.331 -12.190 -10.683 1.00 89.56 104 LYS A O 1
ATOM 761 N N . LEU A 1 105 ? -2.839 -10.615 -9.169 1.00 87.81 105 LEU A N 1
ATOM 762 C CA . LEU A 1 105 ? -1.425 -10.967 -9.092 1.00 87.81 105 LEU A CA 1
ATOM 763 C C . LEU A 1 105 ? -1.188 -12.348 -8.485 1.00 87.81 105 LEU A C 1
ATOM 765 O O . LEU A 1 105 ? -0.274 -13.019 -8.938 1.00 87.81 105 LEU A O 1
ATOM 769 N N . ARG A 1 106 ? -2.017 -12.803 -7.534 1.00 87.88 106 ARG A N 1
ATOM 770 C CA . ARG A 1 106 ? -1.983 -14.193 -7.037 1.00 87.88 106 ARG A CA 1
ATOM 771 C C . ARG A 1 106 ? -2.377 -15.220 -8.099 1.00 87.88 106 ARG A C 1
ATOM 773 O O . ARG A 1 106 ? -1.927 -16.354 -8.016 1.00 87.88 106 ARG A O 1
ATOM 780 N N . HIS A 1 107 ? -3.210 -14.832 -9.062 1.00 88.19 107 HIS A N 1
ATOM 781 C CA . HIS A 1 107 ? -3.599 -15.663 -10.204 1.00 88.19 107 HIS A CA 1
ATOM 782 C C . HIS A 1 107 ? -2.668 -15.482 -11.412 1.00 88.19 107 HIS A C 1
ATOM 784 O O . HIS A 1 107 ? -3.059 -15.778 -12.537 1.00 88.19 107 HIS A O 1
ATOM 790 N N . GLU A 1 108 ? -1.440 -14.995 -11.195 1.00 89.00 108 GLU A N 1
ATOM 791 C CA . GLU A 1 108 ? -0.423 -14.858 -12.244 1.00 89.00 108 GLU A CA 1
ATOM 792 C C . GLU A 1 108 ? -0.839 -13.944 -13.417 1.00 89.00 108 GLU A C 1
ATOM 794 O O . GLU A 1 108 ? -0.264 -13.982 -14.509 1.00 89.00 108 GLU A O 1
ATOM 799 N N . GLU A 1 109 ? -1.805 -13.050 -13.194 1.00 87.75 109 GLU A N 1
ATOM 800 C CA . GLU A 1 109 ? -2.244 -12.100 -14.209 1.00 87.75 109 GLU A CA 1
ATOM 801 C C . GLU A 1 109 ? -1.311 -10.888 -14.295 1.00 87.75 109 GLU A C 1
ATOM 803 O O . GLU A 1 109 ? -0.794 -10.372 -13.298 1.00 87.75 109 GLU A O 1
ATOM 808 N N . ALA A 1 110 ? -1.140 -10.377 -15.515 1.00 89.06 110 ALA A N 1
ATOM 809 C CA . ALA A 1 110 ? -0.505 -9.087 -15.726 1.00 89.06 110 ALA A CA 1
ATOM 810 C C . ALA A 1 110 ? -1.515 -7.952 -15.527 1.00 89.06 110 ALA A C 1
ATOM 812 O O . ALA A 1 110 ? -2.600 -7.940 -16.106 1.00 89.06 110 ALA A O 1
ATOM 813 N N . VAL A 1 111 ? -1.112 -6.950 -14.758 1.00 89.81 111 VAL A N 1
ATOM 814 C CA . VAL A 1 111 ? -1.893 -5.757 -14.443 1.00 89.81 111 VAL A CA 1
ATOM 815 C C . VAL A 1 111 ? -1.214 -4.513 -14.991 1.00 89.81 111 VAL A C 1
ATOM 817 O O . VAL A 1 111 ? 0.009 -4.363 -14.946 1.00 89.81 111 VAL A O 1
ATOM 820 N N . ALA A 1 112 ? -2.038 -3.609 -15.516 1.00 90.12 112 ALA A N 1
ATOM 821 C CA . ALA A 1 112 ? -1.631 -2.305 -16.006 1.00 90.12 112 ALA A CA 1
ATOM 822 C C . ALA A 1 112 ? -2.413 -1.234 -15.256 1.00 90.12 112 A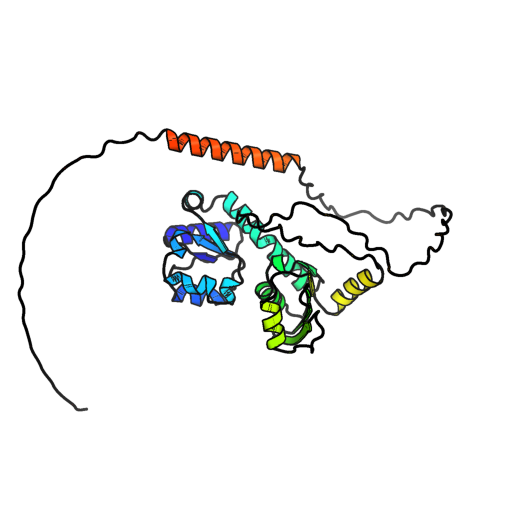LA A C 1
ATOM 824 O O . ALA A 1 112 ? -3.632 -1.175 -15.369 1.00 90.12 112 ALA A O 1
ATOM 825 N N . GLU A 1 113 ? -1.705 -0.398 -14.509 1.00 91.88 113 GLU A N 1
ATOM 826 C CA . GLU A 1 113 ? -2.321 0.514 -13.554 1.00 91.88 113 GLU A CA 1
ATOM 827 C C . GLU A 1 113 ? -1.582 1.842 -13.437 1.00 91.88 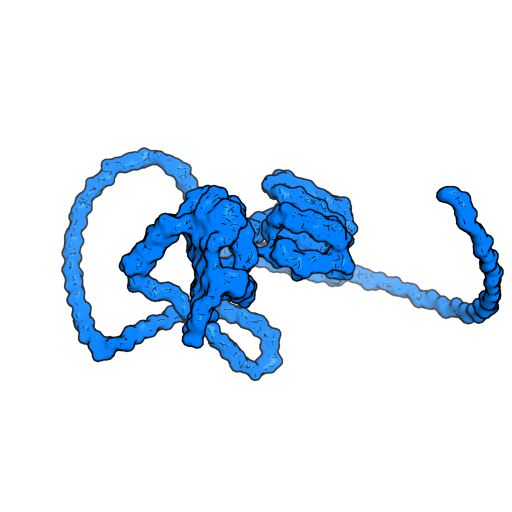113 GLU A C 1
ATOM 829 O O . GLU A 1 113 ? -0.573 2.119 -14.097 1.00 91.88 113 GLU A O 1
ATOM 834 N N . ARG A 1 114 ? -2.132 2.682 -12.575 1.00 91.00 114 ARG A N 1
ATOM 835 C CA . ARG A 1 114 ? -1.601 3.960 -12.138 1.00 91.00 114 ARG A CA 1
ATOM 836 C C . ARG A 1 114 ? -0.747 3.793 -10.871 1.00 91.00 114 ARG A C 1
ATOM 838 O O . ARG A 1 114 ? -1.126 3.098 -9.930 1.00 91.00 114 ARG A O 1
ATOM 845 N N . LEU A 1 115 ? 0.452 4.385 -10.852 1.00 88.56 115 LEU A N 1
ATOM 846 C CA . LEU A 1 115 ? 1.366 4.295 -9.703 1.00 88.56 115 LEU A CA 1
ATOM 847 C C . LEU A 1 115 ? 0.722 4.919 -8.466 1.00 88.56 115 LEU A C 1
ATOM 849 O O . LEU A 1 115 ? 0.834 4.369 -7.376 1.00 88.56 115 LEU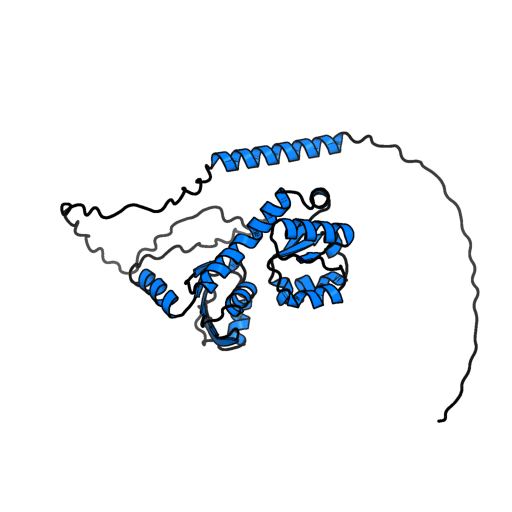 A O 1
ATOM 853 N N . GLU A 1 116 ? 0.008 6.027 -8.659 1.00 89.31 116 GLU A N 1
ATOM 854 C CA . GLU A 1 116 ? -0.660 6.776 -7.592 1.00 89.31 116 GLU A CA 1
ATOM 855 C C . GLU A 1 116 ? -1.903 6.078 -7.023 1.00 89.31 116 GLU A C 1
ATOM 857 O O . GLU A 1 116 ? -2.410 6.518 -5.999 1.00 89.31 116 GLU A O 1
ATOM 862 N N . THR A 1 117 ? -2.366 4.974 -7.624 1.00 85.38 117 THR A N 1
ATOM 863 C CA . THR A 1 117 ? -3.456 4.159 -7.062 1.00 85.38 117 THR A CA 1
ATOM 864 C C . THR A 1 117 ? -3.081 3.573 -5.698 1.00 85.38 117 THR A C 1
ATOM 866 O O . THR A 1 117 ? -3.933 3.485 -4.823 1.00 85.38 117 THR A O 1
ATOM 869 N N . LEU A 1 118 ? -1.814 3.178 -5.511 1.00 86.44 118 LEU A N 1
ATOM 870 C CA . LEU A 1 118 ? -1.312 2.603 -4.251 1.00 86.44 118 LEU A CA 1
ATOM 871 C C . LEU A 1 118 ? -0.027 3.280 -3.738 1.00 86.44 118 LEU A C 1
ATOM 873 O O . LEU A 1 118 ? 0.309 3.168 -2.564 1.00 86.44 118 LEU A O 1
ATOM 877 N N . GLY A 1 119 ? 0.731 3.949 -4.609 1.00 87.69 119 GLY A N 1
ATOM 878 C CA . GLY A 1 119 ? 2.096 4.395 -4.333 1.00 87.69 119 GLY A CA 1
ATOM 879 C C . GLY A 1 119 ? 3.127 3.266 -4.459 1.00 87.69 119 GLY A C 1
ATOM 880 O O . GLY A 1 119 ? 2.824 2.078 -4.313 1.00 87.69 119 GLY A O 1
ATOM 881 N N . THR A 1 120 ? 4.385 3.619 -4.744 1.00 88.94 120 THR A N 1
ATOM 882 C CA . THR A 1 120 ? 5.445 2.638 -5.042 1.00 88.94 120 THR A CA 1
ATOM 883 C C . THR A 1 120 ? 5.683 1.648 -3.901 1.00 88.94 120 THR A C 1
ATOM 885 O O . THR A 1 120 ? 5.827 0.451 -4.146 1.00 88.94 120 THR A O 1
ATOM 888 N N . ALA A 1 121 ? 5.722 2.124 -2.652 1.00 89.31 121 ALA A N 1
ATOM 889 C CA . ALA A 1 121 ? 5.983 1.270 -1.494 1.00 89.31 121 ALA A CA 1
ATOM 890 C C . ALA A 1 121 ? 4.914 0.177 -1.345 1.00 89.31 121 ALA A C 1
ATOM 892 O O . ALA A 1 121 ? 5.244 -0.994 -1.150 1.00 89.31 121 ALA A O 1
ATOM 893 N N . ARG A 1 122 ? 3.636 0.544 -1.507 1.00 90.12 122 ARG A N 1
ATOM 894 C CA . ARG A 1 122 ? 2.510 -0.388 -1.419 1.00 90.12 122 ARG A CA 1
ATOM 895 C C . ARG A 1 122 ? 2.485 -1.367 -2.590 1.00 90.12 122 ARG A C 1
ATOM 897 O O . ARG A 1 122 ? 2.262 -2.554 -2.368 1.00 90.12 122 ARG A O 1
ATOM 904 N N . TRP A 1 123 ? 2.812 -0.914 -3.804 1.00 91.62 123 TRP A N 1
ATOM 905 C CA . TRP A 1 123 ? 3.021 -1.803 -4.952 1.00 91.62 123 TRP A CA 1
ATOM 906 C C . TRP A 1 123 ? 4.082 -2.866 -4.657 1.00 91.62 123 TRP A C 1
ATOM 908 O O . TRP A 1 123 ? 3.816 -4.055 -4.798 1.00 91.62 123 TRP A O 1
ATOM 918 N N . LEU A 1 124 ? 5.268 -2.464 -4.193 1.00 90.94 124 LEU A N 1
ATOM 919 C CA . LEU A 1 124 ? 6.351 -3.407 -3.898 1.00 90.94 124 LEU A CA 1
ATOM 920 C C . LEU A 1 124 ? 5.976 -4.403 -2.793 1.00 90.94 124 LEU A C 1
ATOM 922 O O . LEU A 1 124 ? 6.313 -5.580 -2.903 1.00 90.94 124 LEU A O 1
ATOM 926 N N . LYS A 1 125 ? 5.244 -3.966 -1.763 1.00 89.75 125 LYS A N 1
ATOM 927 C CA . LYS A 1 125 ? 4.719 -4.855 -0.716 1.00 89.75 125 LYS A CA 1
ATOM 928 C C . LYS A 1 125 ? 3.735 -5.881 -1.258 1.00 89.75 125 LYS A C 1
ATOM 930 O O . LYS A 1 125 ? 3.854 -7.065 -0.952 1.00 89.75 125 LYS A O 1
ATOM 935 N N . LEU A 1 126 ? 2.781 -5.428 -2.068 1.00 90.62 126 LEU A N 1
ATOM 936 C CA . LEU A 1 126 ? 1.773 -6.293 -2.666 1.00 90.62 126 LEU A CA 1
ATOM 937 C C . LEU A 1 126 ? 2.435 -7.372 -3.532 1.00 90.62 126 LEU A C 1
ATOM 939 O O . LEU A 1 126 ? 2.099 -8.549 -3.422 1.00 90.62 126 LEU A O 1
ATOM 943 N N . LEU A 1 127 ? 3.433 -6.988 -4.328 1.00 91.19 127 LEU A N 1
ATOM 944 C CA . LEU A 1 127 ? 4.178 -7.902 -5.194 1.00 91.19 127 LEU A CA 1
ATOM 945 C C . LEU A 1 127 ? 5.109 -8.833 -4.410 1.00 91.19 127 LEU A C 1
ATOM 947 O O . LEU A 1 127 ? 5.261 -9.994 -4.772 1.00 91.19 127 LEU A O 1
ATOM 951 N N . GLY A 1 128 ? 5.694 -8.360 -3.306 1.00 89.81 128 GLY A N 1
ATOM 952 C CA . GLY A 1 128 ? 6.527 -9.173 -2.418 1.00 89.81 128 GLY A CA 1
ATOM 953 C C . GLY A 1 128 ? 5.775 -10.328 -1.745 1.00 89.81 128 GLY A C 1
ATOM 954 O O . GLY A 1 128 ? 6.404 -11.263 -1.264 1.00 89.81 128 GLY A O 1
ATOM 955 N N . LYS A 1 129 ? 4.437 -10.294 -1.736 1.00 88.81 129 LYS A N 1
ATOM 956 C CA . LYS A 1 129 ? 3.580 -11.386 -1.246 1.00 88.81 129 LYS A CA 1
ATOM 957 C C . LYS A 1 129 ? 3.237 -12.428 -2.318 1.00 88.81 129 LYS A C 1
ATOM 959 O O . LYS A 1 129 ? 2.533 -13.388 -2.014 1.00 88.81 129 LYS A O 1
ATOM 964 N N . CYS A 1 130 ? 3.684 -12.244 -3.560 1.00 88.44 130 CYS A N 1
ATOM 965 C CA . CYS A 1 130 ? 3.460 -13.224 -4.618 1.00 88.44 130 CYS A CA 1
ATOM 966 C C . CYS A 1 130 ? 4.385 -14.434 -4.414 1.00 88.44 130 CYS A C 1
ATOM 968 O O . CYS A 1 130 ? 5.581 -14.276 -4.170 1.00 88.44 130 CYS A O 1
ATOM 970 N N . GLY A 1 131 ? 3.826 -15.642 -4.525 1.00 88.38 131 GLY A N 1
ATOM 971 C CA . GLY A 1 131 ? 4.566 -16.906 -4.396 1.00 88.38 131 GLY A CA 1
ATOM 972 C C . GLY A 1 131 ? 5.342 -17.316 -5.653 1.00 88.38 131 GLY A C 1
ATOM 973 O O . GLY A 1 131 ? 5.903 -18.402 -5.690 1.00 88.38 131 GLY A O 1
ATOM 974 N N . HIS A 1 132 ? 5.361 -16.466 -6.680 1.00 90.31 132 HIS A N 1
ATOM 975 C CA . HIS A 1 132 ? 5.981 -16.712 -7.981 1.00 90.31 132 HIS A CA 1
ATOM 976 C C . HIS A 1 132 ? 6.805 -15.490 -8.426 1.00 90.31 132 HIS A C 1
ATOM 978 O O . HIS A 1 132 ? 6.664 -14.403 -7.852 1.00 90.31 132 HIS A O 1
ATOM 984 N N . PRO A 1 133 ? 7.665 -15.624 -9.453 1.00 94.00 133 PRO A N 1
ATOM 985 C CA . PRO A 1 133 ? 8.390 -14.494 -10.021 1.00 94.00 133 PRO A CA 1
ATOM 986 C C . PRO A 1 133 ? 7.450 -13.421 -10.582 1.00 94.00 133 PRO A C 1
ATOM 988 O O . PRO A 1 133 ? 6.471 -13.718 -11.269 1.00 94.00 133 PRO A O 1
ATOM 991 N N . VAL A 1 134 ? 7.768 -12.155 -10.316 1.00 94.31 134 VAL A N 1
ATOM 992 C CA . VAL A 1 134 ? 6.988 -10.995 -10.760 1.00 94.31 134 VAL A CA 1
ATOM 993 C C . VAL A 1 134 ? 7.926 -9.872 -11.190 1.00 94.31 134 VAL A C 1
ATOM 995 O O . VAL A 1 134 ? 8.902 -9.567 -10.510 1.00 94.31 134 VAL A O 1
ATOM 998 N N . SER A 1 135 ? 7.621 -9.221 -12.311 1.00 94.19 135 SER A N 1
ATOM 999 C CA . SER A 1 135 ? 8.308 -8.004 -12.748 1.00 94.19 135 SER A CA 1
ATOM 1000 C C . SER A 1 135 ? 7.395 -6.800 -12.549 1.00 94.19 135 SER A C 1
ATOM 1002 O O . SER A 1 135 ? 6.216 -6.839 -12.886 1.00 94.19 135 SER A O 1
ATOM 1004 N N . PHE A 1 136 ? 7.949 -5.722 -12.011 1.00 95.25 136 PHE A N 1
ATOM 1005 C CA . PHE A 1 136 ? 7.299 -4.442 -11.770 1.00 95.25 136 PHE A CA 1
ATOM 1006 C C . PHE A 1 136 ? 7.992 -3.374 -12.595 1.00 95.25 136 PHE A C 1
ATOM 1008 O O . PHE A 1 136 ? 9.171 -3.090 -12.397 1.00 95.25 136 PHE A O 1
ATOM 1015 N N . ARG A 1 137 ? 7.271 -2.772 -13.533 1.00 95.25 137 ARG A N 1
ATOM 1016 C CA . ARG A 1 137 ? 7.798 -1.760 -14.446 1.00 95.25 137 ARG A CA 1
ATOM 1017 C C . ARG A 1 137 ? 7.046 -0.461 -14.251 1.00 95.25 137 ARG A C 1
ATOM 1019 O O . ARG A 1 137 ? 5.825 -0.430 -14.365 1.00 95.25 137 ARG A O 1
ATOM 1026 N N . VAL A 1 138 ? 7.785 0.615 -14.016 1.00 94.56 138 VAL A N 1
ATOM 1027 C CA . VAL A 1 138 ? 7.238 1.961 -13.846 1.00 94.56 138 VAL A CA 1
ATOM 1028 C C . VAL A 1 138 ? 7.661 2.823 -15.022 1.00 94.56 138 VAL A C 1
ATOM 1030 O O . VAL A 1 138 ? 8.841 2.903 -15.357 1.00 94.56 138 VAL A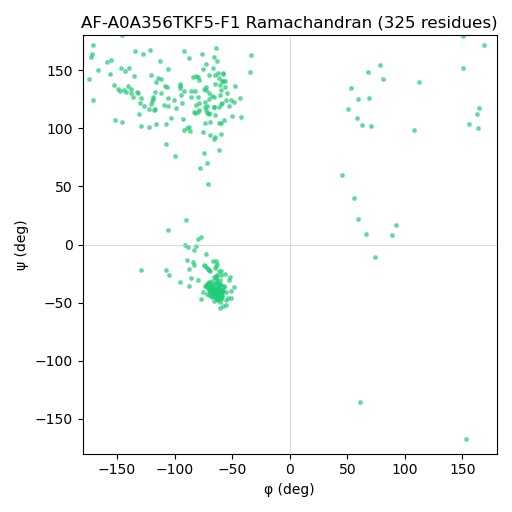 O 1
ATOM 1033 N N . PHE A 1 139 ? 6.698 3.503 -15.631 1.00 92.81 139 PHE A N 1
ATOM 1034 C CA . PHE A 1 139 ? 6.906 4.474 -16.694 1.00 92.81 139 PHE A CA 1
ATOM 1035 C C . PHE A 1 139 ? 6.451 5.840 -16.186 1.00 92.81 139 PHE A C 1
ATOM 1037 O O . PHE A 1 139 ? 5.252 6.111 -16.109 1.00 92.81 139 PHE A O 1
ATOM 1044 N N . ALA A 1 140 ? 7.405 6.693 -15.832 1.00 91.81 140 ALA A N 1
ATOM 1045 C CA . ALA A 1 140 ? 7.161 8.027 -15.301 1.00 91.81 140 ALA A CA 1
ATOM 1046 C C . ALA A 1 140 ? 7.828 9.092 -16.182 1.00 91.81 140 ALA A C 1
ATOM 1048 O O . ALA A 1 140 ? 8.681 8.790 -17.018 1.00 91.81 140 ALA A O 1
ATOM 1049 N N . ALA A 1 141 ? 7.472 10.360 -15.971 1.00 89.31 141 ALA A N 1
ATOM 1050 C CA . ALA A 1 141 ? 8.129 11.476 -16.655 1.00 89.31 141 ALA A CA 1
ATOM 1051 C C . ALA A 1 141 ? 9.635 11.543 -16.337 1.00 89.31 141 ALA A C 1
ATOM 1053 O O . ALA A 1 141 ? 10.436 11.873 -17.206 1.00 89.31 141 ALA A O 1
ATOM 1054 N N . ALA A 1 142 ? 10.018 11.176 -15.109 1.00 89.75 142 ALA A N 1
ATOM 1055 C CA . ALA A 1 142 ? 11.408 11.159 -14.660 1.00 89.75 142 ALA A CA 1
ATOM 1056 C C . ALA A 1 142 ? 12.247 10.029 -15.289 1.00 89.75 142 ALA A C 1
ATOM 1058 O O . ALA A 1 142 ? 13.475 10.116 -15.298 1.00 89.75 142 ALA A O 1
ATOM 1059 N N . GLY A 1 143 ? 11.620 8.969 -15.811 1.00 93.00 143 GLY A N 1
ATOM 1060 C CA . GLY A 1 143 ? 12.330 7.812 -16.349 1.00 93.00 143 GLY A CA 1
ATOM 1061 C C . GLY A 1 143 ? 11.535 6.511 -16.297 1.00 93.00 143 GLY A C 1
ATOM 1062 O O . GLY A 1 143 ? 10.321 6.492 -16.078 1.00 93.00 143 GLY A O 1
ATOM 1063 N N . ARG A 1 144 ? 12.240 5.401 -16.522 1.00 95.12 144 ARG A N 1
ATOM 1064 C CA . ARG A 1 144 ? 11.681 4.046 -16.530 1.00 95.12 144 ARG A CA 1
ATOM 1065 C C . ARG A 1 144 ? 12.363 3.184 -15.486 1.00 95.12 144 ARG A C 1
ATOM 1067 O O . ARG A 1 144 ? 13.568 2.971 -15.563 1.00 95.12 144 ARG A O 1
ATOM 1074 N N . GLY A 1 145 ? 11.590 2.662 -14.547 1.00 94.88 145 GLY A N 1
ATOM 1075 C CA . GLY A 1 145 ? 12.078 1.728 -13.542 1.00 94.88 145 GLY A CA 1
ATOM 1076 C C . GLY A 1 145 ? 11.631 0.301 -13.815 1.00 94.88 145 GLY A C 1
ATOM 1077 O O . GLY A 1 145 ? 10.567 0.075 -14.392 1.00 94.88 145 GLY A O 1
ATOM 1078 N N . ARG A 1 146 ? 12.439 -0.658 -13.377 1.00 95.94 146 ARG A N 1
ATOM 1079 C CA . ARG A 1 146 ? 12.113 -2.080 -13.353 1.00 95.94 146 ARG A CA 1
ATOM 1080 C C . ARG A 1 146 ? 12.595 -2.682 -12.042 1.00 95.94 146 ARG A C 1
ATOM 1082 O O . ARG A 1 146 ? 13.737 -2.454 -11.656 1.00 95.94 146 ARG A O 1
ATOM 1089 N N . VAL A 1 147 ? 11.747 -3.476 -11.405 1.00 96.50 147 VAL A N 1
ATOM 1090 C CA . VAL A 1 147 ? 12.082 -4.300 -10.245 1.00 96.50 147 VAL A CA 1
ATOM 1091 C C . VAL A 1 147 ? 11.610 -5.711 -10.532 1.00 96.50 147 VAL A C 1
ATOM 1093 O O . VAL A 1 147 ? 10.446 -5.913 -10.857 1.00 96.50 147 VAL A O 1
ATOM 1096 N N . ASP A 1 148 ? 12.506 -6.676 -10.420 1.00 95.50 148 ASP A N 1
ATOM 1097 C CA . ASP A 1 148 ? 12.173 -8.087 -10.541 1.00 95.50 148 ASP A CA 1
ATOM 1098 C C . ASP A 1 148 ? 12.201 -8.711 -9.145 1.00 95.50 148 ASP A C 1
ATOM 1100 O O . ASP A 1 148 ? 13.186 -8.585 -8.408 1.00 95.50 148 ASP A O 1
ATOM 1104 N N . LEU A 1 149 ? 11.099 -9.358 -8.779 1.00 94.81 149 LEU A N 1
ATOM 1105 C CA . LEU A 1 149 ? 10.895 -10.037 -7.509 1.00 94.81 149 LEU A CA 1
ATOM 1106 C C . LEU A 1 149 ? 10.746 -11.544 -7.747 1.00 94.81 149 LEU A C 1
ATOM 1108 O O . LEU A 1 149 ? 10.150 -11.965 -8.734 1.00 94.81 149 LEU A O 1
ATOM 1112 N N . SER A 1 150 ? 11.282 -12.353 -6.837 1.00 91.69 150 SER A N 1
ATOM 1113 C CA . SER A 1 150 ? 11.065 -13.805 -6.777 1.00 91.69 150 SER A CA 1
ATOM 1114 C C . SER A 1 150 ? 11.142 -14.247 -5.326 1.00 91.69 150 SER A C 1
ATOM 1116 O O . SER A 1 150 ? 12.070 -13.837 -4.621 1.00 91.69 150 SER A O 1
ATOM 1118 N N . ASP A 1 151 ? 10.191 -15.075 -4.893 1.00 85.81 151 ASP A N 1
ATOM 1119 C CA . ASP A 1 151 ? 10.107 -15.608 -3.523 1.00 85.81 151 ASP A CA 1
ATOM 1120 C C . ASP A 1 151 ? 10.074 -14.491 -2.467 1.00 85.81 151 ASP A C 1
ATOM 1122 O O . ASP A 1 151 ? 10.778 -14.529 -1.455 1.00 85.81 151 ASP A O 1
ATOM 1126 N N . GLY A 1 152 ? 9.343 -13.415 -2.772 1.00 80.75 152 GLY A N 1
ATOM 1127 C CA . GLY A 1 152 ? 9.263 -12.213 -1.939 1.00 80.75 152 GLY A CA 1
ATOM 1128 C C . GLY A 1 152 ? 10.560 -11.407 -1.810 1.00 80.75 152 GLY A C 1
ATOM 1129 O O . GLY A 1 152 ? 10.627 -10.472 -1.012 1.00 80.75 152 GLY A O 1
ATOM 1130 N N . LYS A 1 153 ? 11.598 -11.725 -2.594 1.00 90.06 153 LYS A N 1
ATOM 1131 C CA . LYS A 1 153 ? 12.892 -11.029 -2.581 1.00 90.06 153 LYS A CA 1
ATOM 1132 C C . LYS A 1 153 ? 13.115 -10.258 -3.872 1.00 90.06 153 LYS A C 1
ATOM 1134 O O . LYS A 1 153 ? 12.814 -10.743 -4.960 1.00 90.06 153 LYS A O 1
ATOM 1139 N N . ILE A 1 154 ? 13.719 -9.078 -3.755 1.00 93.25 154 ILE A N 1
ATOM 1140 C CA . ILE A 1 154 ? 14.177 -8.302 -4.912 1.00 93.25 154 ILE A CA 1
ATOM 1141 C C . ILE A 1 154 ? 15.403 -9.006 -5.499 1.00 93.25 154 ILE A C 1
ATOM 1143 O O . ILE A 1 154 ? 16.417 -9.162 -4.822 1.00 93.25 154 ILE A O 1
ATOM 1147 N N . ARG A 1 155 ? 15.302 -9.438 -6.757 1.00 95.00 155 ARG A N 1
ATOM 1148 C CA . ARG A 1 155 ? 16.387 -10.090 -7.505 1.00 95.00 155 ARG A CA 1
ATOM 1149 C C . ARG A 1 155 ? 17.159 -9.102 -8.368 1.00 95.00 155 ARG A C 1
ATOM 1151 O O . ARG A 1 155 ? 18.361 -9.253 -8.547 1.00 95.00 155 ARG A O 1
ATOM 1158 N N . GLY A 1 156 ? 16.477 -8.074 -8.863 1.00 95.56 156 GLY A N 1
ATOM 1159 C CA . GLY A 1 156 ? 17.080 -7.019 -9.662 1.00 95.56 156 GLY A CA 1
ATOM 1160 C C . GLY A 1 156 ? 16.259 -5.743 -9.593 1.00 95.56 156 GLY A C 1
ATOM 1161 O O . GLY A 1 156 ? 15.035 -5.782 -9.478 1.00 95.56 156 GLY A O 1
ATOM 1162 N N . ALA A 1 157 ? 16.936 -4.603 -9.659 1.00 97.56 157 ALA A N 1
ATOM 1163 C CA . ALA A 1 157 ? 16.297 -3.300 -9.730 1.00 97.56 157 ALA A CA 1
ATOM 1164 C C . ALA A 1 157 ? 17.125 -2.386 -10.627 1.00 97.56 157 ALA A C 1
ATOM 1166 O O . ALA A 1 157 ? 18.344 -2.318 -10.484 1.00 97.56 157 ALA A O 1
ATOM 1167 N N . SER A 1 158 ? 16.467 -1.686 -11.544 1.00 97.50 158 SER A N 1
ATOM 1168 C CA . SER A 1 158 ? 17.102 -0.702 -12.414 1.00 97.50 158 SER A CA 1
ATOM 1169 C C . SER A 1 158 ? 16.182 0.487 -12.645 1.00 97.50 158 SER A C 1
ATOM 1171 O O . SER A 1 158 ? 14.957 0.360 -12.657 1.00 97.50 158 SER A O 1
ATOM 1173 N N . PHE A 1 159 ? 16.773 1.655 -12.840 1.00 97.19 159 PHE A N 1
ATOM 1174 C CA . PHE A 1 159 ? 16.080 2.870 -13.218 1.00 97.19 159 PHE A CA 1
ATOM 1175 C C . PHE A 1 159 ? 16.870 3.580 -14.310 1.00 97.19 159 PHE A C 1
ATOM 1177 O O . PHE A 1 159 ? 18.058 3.853 -14.168 1.00 97.19 159 PHE A O 1
ATOM 1184 N N . HIS A 1 160 ? 16.190 3.877 -15.407 1.00 96.31 160 HIS A N 1
ATOM 1185 C CA . HIS A 1 160 ? 16.723 4.568 -16.568 1.00 96.31 160 HIS A CA 1
ATOM 1186 C C . HIS A 1 160 ? 16.127 5.978 -16.584 1.00 96.31 160 HIS A C 1
ATOM 1188 O O . HIS A 1 160 ? 14.945 6.119 -16.925 1.00 96.31 160 HIS A O 1
ATOM 1194 N N . PRO A 1 161 ? 16.888 7.016 -16.195 1.00 94.19 161 PRO A N 1
ATOM 1195 C CA . PRO A 1 161 ? 16.403 8.391 -16.219 1.00 94.19 161 PRO A CA 1
ATOM 1196 C C . PRO A 1 161 ? 15.964 8.816 -17.628 1.00 94.19 161 PRO A C 1
ATOM 1198 O O . PRO A 1 161 ? 16.520 8.363 -18.627 1.00 94.19 161 PRO A O 1
ATOM 1201 N N . ALA A 1 162 ? 14.957 9.687 -17.718 1.00 88.88 162 ALA A N 1
ATOM 1202 C CA . ALA A 1 162 ? 14.507 10.242 -18.998 1.00 88.88 162 ALA A CA 1
ATOM 1203 C C . ALA A 1 162 ? 15.508 11.260 -19.568 1.00 88.88 162 ALA A C 1
ATOM 1205 O O . ALA A 1 162 ? 15.703 11.339 -20.782 1.00 88.88 162 ALA A O 1
ATOM 1206 N N . ALA A 1 163 ? 16.151 12.034 -18.689 1.00 87.06 163 ALA A N 1
ATOM 1207 C CA . ALA A 1 163 ? 17.305 12.844 -19.053 1.00 87.06 163 ALA A CA 1
ATOM 1208 C C . ALA A 1 163 ? 18.488 11.932 -19.410 1.00 87.06 163 ALA A C 1
ATOM 1210 O O . ALA A 1 163 ? 18.593 10.822 -18.889 1.00 87.06 163 ALA A O 1
ATOM 1211 N N . ARG A 1 164 ? 19.400 12.400 -20.275 1.00 78.88 164 ARG A N 1
ATOM 1212 C CA . ARG A 1 164 ? 20.638 11.665 -20.579 1.00 78.88 164 ARG A CA 1
ATOM 1213 C C . ARG A 1 164 ? 21.396 11.419 -19.274 1.00 78.88 164 ARG A C 1
ATOM 1215 O O . ARG A 1 164 ? 21.954 12.344 -18.696 1.00 78.88 164 ARG A O 1
ATOM 1222 N N . GLY A 1 165 ? 21.388 10.175 -18.818 1.00 80.69 165 GLY A N 1
ATOM 1223 C CA . GLY A 1 165 ? 21.963 9.761 -17.549 1.00 80.69 165 GLY A CA 1
ATOM 1224 C C . GLY A 1 165 ? 22.329 8.287 -17.588 1.00 80.69 165 GLY A C 1
ATOM 1225 O O . GLY A 1 165 ? 21.832 7.531 -18.425 1.00 80.69 165 GLY A O 1
ATOM 1226 N N . LYS A 1 166 ? 23.232 7.888 -16.692 1.00 91.69 166 LYS A N 1
ATOM 1227 C CA . LYS A 1 166 ? 23.575 6.477 -16.510 1.00 91.69 166 LYS A CA 1
ATOM 1228 C C . LYS A 1 166 ? 22.398 5.749 -15.862 1.00 91.69 166 LYS A C 1
ATOM 1230 O O . LYS A 1 166 ? 21.690 6.324 -15.035 1.00 91.69 166 LYS A O 1
ATOM 1235 N N . THR A 1 167 ? 22.214 4.487 -16.234 1.00 95.31 167 THR A N 1
ATOM 1236 C CA . THR A 1 167 ? 21.283 3.596 -15.543 1.00 95.31 167 THR A CA 1
ATOM 1237 C C . THR A 1 167 ? 21.693 3.474 -14.079 1.00 95.31 167 THR A C 1
ATOM 1239 O O . THR A 1 167 ? 22.867 3.285 -13.764 1.00 95.31 167 THR A O 1
ATOM 1242 N N . ILE A 1 168 ? 20.715 3.615 -13.192 1.00 96.44 168 ILE A N 1
ATOM 1243 C CA . ILE A 1 168 ? 20.854 3.424 -11.751 1.00 96.44 168 ILE A CA 1
ATOM 1244 C C . ILE A 1 168 ? 20.416 1.994 -11.446 1.00 96.44 168 ILE A C 1
ATOM 1246 O O . ILE A 1 168 ? 19.388 1.559 -11.959 1.00 96.44 168 ILE A O 1
ATOM 1250 N N . GLU A 1 169 ? 21.148 1.268 -10.605 1.00 97.12 169 GLU A N 1
ATOM 1251 C CA . GLU A 1 169 ? 20.862 -0.138 -10.300 1.00 97.12 169 GLU A CA 1
ATOM 1252 C C . GLU A 1 169 ? 20.753 -0.415 -8.794 1.00 97.12 169 GLU A C 1
ATOM 1254 O O . GLU A 1 169 ? 21.136 0.395 -7.943 1.00 97.12 169 GLU A O 1
ATOM 1259 N N . GLY A 1 170 ? 20.181 -1.574 -8.462 1.00 95.38 170 GLY A N 1
ATOM 1260 C CA . GLY A 1 170 ? 20.092 -2.098 -7.105 1.00 95.38 170 GLY A CA 1
ATOM 1261 C C . GLY A 1 170 ? 19.306 -1.189 -6.158 1.00 95.38 170 GLY A C 1
ATOM 1262 O O . GLY A 1 170 ? 18.238 -0.669 -6.489 1.00 95.38 170 GLY A O 1
ATOM 1263 N N . ARG A 1 171 ? 19.833 -0.989 -4.946 1.00 94.88 171 ARG A N 1
ATOM 1264 C CA . ARG A 1 171 ? 19.170 -0.202 -3.892 1.00 94.88 171 ARG A CA 1
ATOM 1265 C C . ARG A 1 171 ? 18.876 1.241 -4.317 1.00 94.88 171 ARG A C 1
ATOM 1267 O O . ARG A 1 171 ? 17.804 1.751 -3.999 1.00 94.88 171 ARG A O 1
ATOM 1274 N N . ALA A 1 172 ? 19.788 1.882 -5.047 1.00 95.44 172 ALA A N 1
ATOM 1275 C CA . ALA A 1 172 ? 19.607 3.259 -5.508 1.00 95.44 172 ALA A CA 1
ATOM 1276 C C . ALA A 1 172 ? 18.450 3.378 -6.516 1.00 95.44 172 ALA A C 1
ATOM 1278 O O . ALA A 1 172 ? 17.707 4.361 -6.503 1.00 95.44 172 ALA A O 1
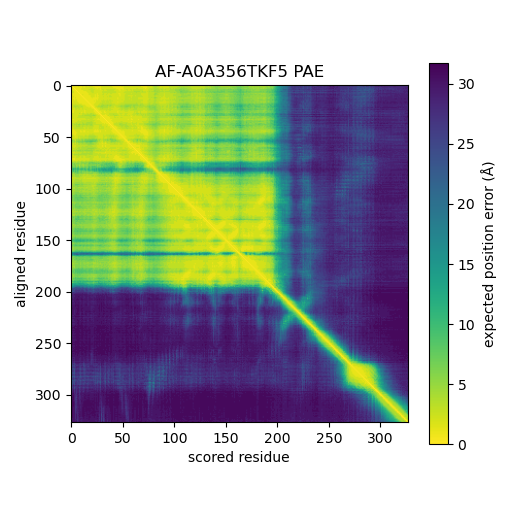ATOM 1279 N N . ALA A 1 173 ? 18.234 2.349 -7.343 1.00 95.88 173 ALA A N 1
ATOM 1280 C CA . ALA A 1 173 ? 17.079 2.292 -8.234 1.00 95.88 173 ALA A CA 1
ATOM 1281 C C . ALA A 1 173 ? 15.764 2.187 -7.446 1.00 95.88 173 ALA A C 1
ATOM 1283 O O . ALA A 1 173 ? 14.807 2.892 -7.763 1.00 95.88 173 ALA A O 1
ATOM 1284 N N . ILE A 1 174 ? 15.726 1.369 -6.386 1.00 94.44 174 ILE A N 1
ATOM 1285 C CA . ILE A 1 174 ? 14.555 1.265 -5.499 1.00 94.44 174 ILE A CA 1
ATOM 1286 C C . ILE A 1 174 ? 14.265 2.600 -4.811 1.00 94.44 174 ILE A C 1
ATOM 1288 O O . ILE A 1 174 ? 13.124 3.047 -4.822 1.00 94.44 174 ILE A O 1
ATOM 1292 N N . GLN A 1 175 ? 15.282 3.273 -4.269 1.00 93.56 175 GLN A N 1
ATOM 1293 C CA . GLN A 1 175 ? 15.112 4.593 -3.650 1.00 93.56 175 GLN A CA 1
ATOM 1294 C C . GLN A 1 175 ? 14.572 5.624 -4.647 1.00 93.56 175 GLN A C 1
ATOM 1296 O O . GLN A 1 175 ? 13.654 6.373 -4.324 1.00 93.56 175 GLN A O 1
ATOM 1301 N N . THR A 1 176 ? 15.082 5.604 -5.881 1.00 94.00 176 THR A N 1
ATOM 1302 C CA . THR A 1 176 ? 14.601 6.481 -6.959 1.00 94.00 176 THR A CA 1
ATOM 1303 C C . THR A 1 176 ? 13.131 6.206 -7.280 1.00 94.00 176 THR A C 1
ATOM 1305 O O . THR A 1 176 ? 12.345 7.139 -7.407 1.00 94.00 176 THR A O 1
ATOM 1308 N N . LEU A 1 177 ? 12.740 4.930 -7.361 1.00 93.31 177 LEU A N 1
ATOM 1309 C CA . LEU A 1 177 ? 11.358 4.508 -7.595 1.00 93.31 177 LEU A CA 1
ATOM 1310 C C . LEU A 1 177 ? 10.415 4.907 -6.452 1.00 93.31 177 LEU A C 1
ATOM 1312 O O . LEU A 1 177 ? 9.286 5.323 -6.714 1.00 93.31 177 LEU A O 1
ATOM 1316 N N . LEU A 1 178 ? 10.855 4.780 -5.197 1.00 91.62 178 LEU A N 1
ATOM 1317 C CA . LEU A 1 178 ? 10.067 5.166 -4.021 1.00 91.62 178 LEU A CA 1
ATOM 1318 C C . LEU A 1 178 ? 9.775 6.671 -3.984 1.00 91.62 178 LEU A C 1
ATOM 1320 O O . LEU A 1 178 ? 8.732 7.065 -3.478 1.00 91.62 178 LEU A O 1
ATOM 1324 N N . GLY A 1 179 ? 10.656 7.494 -4.560 1.00 89.75 179 GLY A N 1
ATOM 1325 C CA . GLY A 1 179 ? 10.459 8.938 -4.688 1.00 89.75 179 GLY A CA 1
ATOM 1326 C C . GLY A 1 179 ? 9.576 9.375 -5.863 1.00 89.75 179 GLY A C 1
ATOM 1327 O O . GLY A 1 179 ? 9.370 10.574 -6.040 1.00 89.75 179 GLY A O 1
ATOM 1328 N N . LEU A 1 180 ? 9.073 8.454 -6.696 1.00 89.62 180 LEU A N 1
ATOM 1329 C CA . LEU A 1 180 ? 8.221 8.813 -7.832 1.00 89.62 180 LEU A CA 1
ATOM 1330 C C . LEU A 1 180 ? 6.782 9.089 -7.373 1.00 89.62 180 LEU A C 1
ATOM 1332 O O . LEU A 1 180 ? 6.135 8.180 -6.854 1.00 89.62 180 LEU A O 1
ATOM 1336 N N . PRO A 1 181 ? 6.235 10.289 -7.632 1.00 83.44 181 PRO A N 1
ATOM 1337 C CA . PRO A 1 181 ? 4.875 10.614 -7.213 1.00 83.44 181 PRO A CA 1
ATOM 1338 C C . PRO A 1 181 ? 3.811 10.039 -8.159 1.00 83.44 181 PRO A C 1
ATOM 1340 O O . PRO A 1 181 ? 2.708 9.720 -7.730 1.00 83.44 181 PRO A O 1
ATOM 1343 N N . PHE A 1 182 ? 4.133 9.900 -9.450 1.00 88.88 182 PHE A N 1
ATOM 1344 C CA . PHE A 1 182 ? 3.181 9.530 -10.500 1.00 88.88 182 PHE A CA 1
ATOM 1345 C C . PHE A 1 182 ? 3.857 8.687 -11.583 1.00 88.88 182 PHE A C 1
ATOM 1347 O O . PHE A 1 182 ? 5.049 8.840 -11.869 1.00 88.88 182 PHE A O 1
ATOM 1354 N N . GLY A 1 183 ? 3.081 7.830 -12.243 1.00 90.88 183 GLY A N 1
ATOM 1355 C CA . GLY A 1 183 ? 3.571 6.990 -13.331 1.00 90.88 183 GLY A CA 1
ATOM 1356 C C . GLY A 1 183 ? 2.572 5.916 -13.738 1.00 90.88 183 GLY A C 1
ATOM 1357 O O . 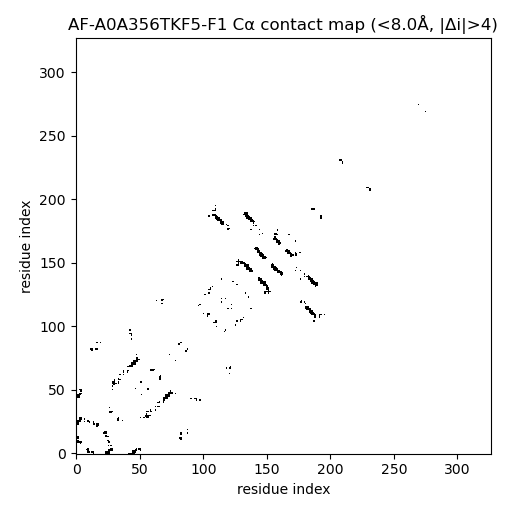GLY A 1 183 ? 1.563 5.700 -13.077 1.00 90.88 183 GLY A O 1
ATOM 1358 N N . ARG A 1 184 ? 2.861 5.221 -14.836 1.00 92.25 184 ARG A N 1
ATOM 1359 C CA . ARG A 1 184 ? 2.147 3.997 -15.216 1.00 92.25 184 ARG A CA 1
ATOM 1360 C C . ARG A 1 184 ? 2.910 2.787 -14.709 1.00 92.25 184 ARG A C 1
ATOM 1362 O O . ARG A 1 184 ? 4.128 2.730 -14.857 1.00 92.25 184 ARG A O 1
ATOM 1369 N N . VAL A 1 185 ? 2.186 1.819 -14.179 1.00 92.25 185 VAL A N 1
ATOM 1370 C CA . VAL A 1 185 ? 2.702 0.550 -13.684 1.00 92.25 185 VAL A CA 1
ATOM 1371 C C . VAL A 1 185 ? 2.295 -0.560 -14.640 1.00 92.25 185 VAL A C 1
ATOM 1373 O O . VAL A 1 185 ? 1.149 -0.618 -15.079 1.00 92.25 185 VAL A O 1
ATOM 1376 N N . LEU A 1 186 ? 3.234 -1.450 -14.944 1.00 93.19 186 LEU A N 1
ATOM 1377 C CA . LEU A 1 186 ? 2.946 -2.796 -15.427 1.00 93.19 186 LEU A CA 1
ATOM 1378 C C . LEU A 1 186 ? 3.528 -3.780 -14.417 1.00 93.19 186 LEU A C 1
ATOM 1380 O O . LEU A 1 186 ? 4.718 -3.696 -14.112 1.00 93.19 186 LEU A O 1
ATOM 1384 N N . ALA A 1 187 ? 2.711 -4.690 -13.906 1.00 93.00 187 ALA A N 1
ATOM 1385 C CA . ALA A 1 187 ? 3.140 -5.687 -12.937 1.00 93.00 187 ALA A CA 1
ATOM 1386 C C . ALA A 1 187 ? 2.593 -7.068 -13.298 1.00 93.00 187 ALA A C 1
ATOM 1388 O O . ALA A 1 187 ? 1.489 -7.167 -13.818 1.00 93.00 187 ALA A O 1
ATOM 1389 N N . GLY A 1 188 ? 3.355 -8.124 -13.046 1.00 91.81 188 GLY A N 1
ATOM 1390 C CA . GLY A 1 188 ? 2.909 -9.503 -13.255 1.00 91.81 188 GLY A CA 1
ATOM 1391 C C . GLY A 1 188 ? 4.061 -10.445 -13.595 1.00 91.81 188 GLY A C 1
ATOM 1392 O O . GLY A 1 188 ? 5.216 -10.002 -13.673 1.00 91.81 188 GLY A O 1
ATOM 1393 N N . PRO A 1 189 ? 3.779 -11.738 -13.801 1.00 89.44 189 PRO A N 1
ATOM 1394 C CA . PRO A 1 189 ? 4.780 -12.691 -14.258 1.00 89.44 189 PRO A CA 1
ATOM 1395 C C . PRO A 1 189 ? 5.396 -12.262 -15.598 1.00 89.44 189 PRO A C 1
ATOM 1397 O O . PRO A 1 189 ? 4.695 -11.671 -16.432 1.00 89.44 189 PRO A O 1
ATOM 1400 N N . PRO A 1 190 ? 6.686 -12.555 -15.849 1.00 85.31 190 PRO A N 1
ATOM 1401 C CA . PRO A 1 190 ? 7.360 -12.181 -17.094 1.00 85.31 190 PRO A CA 1
ATOM 1402 C C . PRO A 1 190 ? 6.597 -12.602 -18.359 1.00 85.31 190 PRO A C 1
ATOM 1404 O O . PRO A 1 190 ? 6.489 -11.811 -19.299 1.00 85.31 190 PRO A O 1
ATOM 1407 N N . ASP A 1 191 ? 6.002 -13.796 -18.350 1.00 82.12 191 ASP A N 1
ATOM 1408 C CA . ASP A 1 191 ? 5.275 -14.351 -19.495 1.00 82.12 191 ASP A CA 1
ATOM 1409 C C . ASP A 1 191 ? 3.942 -13.638 -19.740 1.00 82.12 191 ASP A C 1
ATOM 1411 O O . ASP A 1 191 ? 3.605 -13.301 -20.878 1.00 82.12 191 ASP A O 1
ATOM 1415 N N . ALA A 1 192 ? 3.191 -13.347 -18.674 1.00 81.88 192 ALA A N 1
ATOM 1416 C CA . ALA A 1 192 ? 1.940 -12.596 -18.753 1.00 81.88 192 ALA A CA 1
ATOM 1417 C C . ALA A 1 192 ? 2.189 -11.157 -19.242 1.00 81.88 192 ALA A C 1
ATOM 1419 O O . ALA A 1 192 ? 1.464 -10.643 -20.099 1.00 81.88 192 ALA A O 1
ATOM 1420 N N . LEU A 1 193 ? 3.272 -10.528 -18.772 1.00 81.00 193 LEU A N 1
ATOM 1421 C CA . LEU A 1 193 ? 3.708 -9.218 -19.257 1.00 81.00 193 LEU A CA 1
ATOM 1422 C C . LEU A 1 193 ? 4.105 -9.254 -20.734 1.00 81.00 193 LEU A C 1
ATOM 1424 O O . LEU A 1 193 ? 3.788 -8.315 -21.462 1.00 81.00 193 LEU A O 1
ATOM 1428 N N . GLY A 1 194 ? 4.749 -10.330 -21.196 1.00 71.44 194 GLY A N 1
ATOM 1429 C CA . GLY A 1 194 ? 5.088 -10.526 -22.606 1.00 71.44 194 GLY A CA 1
ATOM 1430 C C . GLY A 1 194 ? 3.861 -10.497 -23.521 1.00 71.44 194 GLY A C 1
ATOM 1431 O O . GLY A 1 194 ? 3.895 -9.853 -24.573 1.00 71.44 194 GLY A O 1
ATOM 1432 N N . ARG A 1 195 ? 2.745 -11.105 -23.095 1.00 69.19 195 ARG A N 1
ATOM 1433 C CA . ARG A 1 195 ? 1.464 -11.062 -23.828 1.00 69.19 195 ARG A CA 1
ATOM 1434 C C . ARG A 1 195 ? 0.904 -9.639 -23.888 1.00 69.19 195 ARG A C 1
ATOM 1436 O O . ARG A 1 195 ? 0.483 -9.180 -24.949 1.00 69.19 195 ARG A O 1
ATOM 1443 N N . LEU A 1 196 ? 0.967 -8.906 -22.778 1.00 66.88 196 LEU A N 1
ATOM 1444 C CA . LEU A 1 196 ? 0.445 -7.540 -22.666 1.00 66.88 196 LEU A CA 1
ATOM 1445 C C . LEU A 1 196 ? 1.296 -6.522 -23.456 1.00 66.88 196 LEU A C 1
ATOM 1447 O O . LEU A 1 196 ? 0.765 -5.640 -24.142 1.00 66.88 196 LEU A O 1
ATOM 1451 N N . ASP A 1 197 ? 2.620 -6.690 -23.444 1.00 58.97 197 ASP A N 1
ATOM 1452 C CA . ASP A 1 197 ? 3.565 -5.927 -24.264 1.00 58.97 197 ASP A CA 1
ATOM 1453 C C . ASP A 1 197 ? 3.424 -6.256 -25.760 1.00 58.97 197 ASP A C 1
ATOM 1455 O O . ASP A 1 197 ? 3.498 -5.354 -26.601 1.00 58.97 197 ASP A O 1
ATOM 1459 N N . GLY A 1 198 ? 3.183 -7.525 -26.107 1.00 50.25 198 GLY A N 1
ATOM 1460 C CA . GLY A 1 198 ? 2.915 -7.977 -27.474 1.00 50.25 198 GLY A CA 1
ATOM 1461 C C . GLY A 1 198 ? 1.665 -7.324 -28.068 1.00 50.25 198 GLY A C 1
ATOM 1462 O O . GLY A 1 198 ? 1.710 -6.797 -29.182 1.00 50.25 198 GLY A O 1
ATOM 1463 N N . VAL A 1 199 ? 0.585 -7.231 -27.285 1.00 50.00 199 VAL A N 1
ATOM 1464 C CA . VAL A 1 199 ? -0.653 -6.526 -27.666 1.00 50.00 199 VAL A CA 1
ATOM 1465 C C . VAL A 1 199 ? -0.407 -5.025 -27.882 1.00 50.00 199 VAL A C 1
ATOM 1467 O O . VAL A 1 199 ? -0.934 -4.446 -28.835 1.00 50.00 199 VAL A O 1
ATOM 1470 N N . ARG A 1 200 ? 0.444 -4.379 -27.068 1.00 50.62 200 ARG A N 1
ATOM 1471 C CA . ARG A 1 200 ? 0.823 -2.961 -27.250 1.00 50.62 200 ARG A CA 1
ATOM 1472 C C . ARG A 1 200 ? 1.732 -2.714 -28.453 1.00 50.62 200 ARG A C 1
ATOM 1474 O O . ARG A 1 200 ? 1.611 -1.675 -29.096 1.00 50.62 200 ARG A O 1
ATOM 1481 N N . ARG A 1 201 ? 2.640 -3.638 -28.777 1.00 44.75 201 ARG A N 1
ATOM 1482 C CA . ARG A 1 201 ? 3.487 -3.530 -29.980 1.00 44.75 201 ARG A CA 1
ATOM 1483 C C . ARG A 1 201 ? 2.685 -3.759 -31.263 1.00 44.75 201 ARG A C 1
ATOM 1485 O O . ARG A 1 201 ? 2.936 -3.060 -32.242 1.00 44.75 201 ARG A O 1
ATOM 1492 N N . ALA A 1 202 ? 1.706 -4.666 -31.239 1.00 39.25 202 ALA A N 1
ATOM 1493 C CA . ALA A 1 202 ? 0.786 -4.909 -32.352 1.00 39.25 202 ALA A CA 1
ATOM 1494 C C . ALA A 1 202 ? -0.201 -3.744 -32.561 1.00 39.25 202 ALA A C 1
ATOM 1496 O O . ALA A 1 202 ? -0.500 -3.367 -33.692 1.00 39.25 202 ALA A O 1
ATOM 1497 N N . ARG A 1 203 ? -0.655 -3.101 -31.478 1.00 41.38 203 ARG A N 1
ATOM 1498 C CA . ARG A 1 203 ? -1.470 -1.881 -31.527 1.00 41.38 203 ARG A CA 1
ATOM 1499 C C . ARG A 1 203 ? -0.595 -0.651 -31.285 1.00 41.38 203 ARG A C 1
ATOM 1501 O O . ARG A 1 203 ? -0.657 -0.041 -30.221 1.00 41.38 203 ARG A O 1
ATOM 1508 N N . ARG A 1 204 ? 0.185 -0.236 -32.293 1.00 38.94 204 ARG A N 1
ATOM 1509 C CA . ARG A 1 204 ? 0.779 1.116 -32.341 1.00 38.94 204 ARG A CA 1
ATOM 1510 C C . ARG A 1 204 ? -0.336 2.173 -32.368 1.00 38.94 204 ARG A C 1
ATOM 1512 O O . ARG A 1 204 ? -0.701 2.692 -33.416 1.00 38.94 204 ARG A O 1
ATOM 1519 N N . ARG A 1 205 ? -0.885 2.499 -31.203 1.00 35.59 205 ARG A N 1
ATOM 1520 C CA . ARG A 1 205 ? -1.627 3.732 -30.947 1.00 35.59 205 ARG A CA 1
ATOM 1521 C C . ARG A 1 205 ? -1.054 4.345 -29.670 1.00 35.59 205 ARG A C 1
ATOM 1523 O O . ARG A 1 205 ? -1.044 3.673 -28.640 1.00 35.59 205 ARG A O 1
ATOM 1530 N N . PRO A 1 206 ? -0.542 5.584 -29.709 1.00 35.56 206 PRO A N 1
ATOM 1531 C CA . PRO A 1 206 ? -0.054 6.240 -28.508 1.00 35.56 206 PRO A CA 1
ATOM 1532 C C . PRO A 1 206 ? -1.264 6.578 -27.630 1.00 35.56 206 PRO A C 1
ATOM 1534 O O . PRO A 1 206 ? -2.102 7.388 -28.019 1.00 35.56 206 PRO A O 1
ATOM 1537 N N . SER A 1 207 ? -1.394 5.953 -26.459 1.00 31.94 207 SER A N 1
ATOM 1538 C CA . SER A 1 207 ? -2.447 6.318 -25.509 1.00 31.94 207 SER A CA 1
ATOM 1539 C C . SER A 1 207 ? -1.968 7.428 -24.564 1.00 31.94 207 SER A C 1
ATOM 1541 O O . SER A 1 207 ? -1.248 7.184 -23.595 1.00 31.94 207 SER A O 1
ATOM 1543 N N . ILE A 1 208 ? -2.401 8.648 -24.902 1.00 35.28 208 ILE A N 1
ATOM 1544 C CA . ILE A 1 208 ? -2.678 9.821 -24.051 1.00 35.28 208 ILE A CA 1
ATOM 1545 C C . ILE A 1 208 ? -1.505 10.338 -23.196 1.00 35.28 208 ILE A C 1
ATOM 1547 O O . ILE A 1 208 ? -1.131 9.756 -22.178 1.00 35.28 208 ILE A O 1
ATOM 1551 N N . VAL A 1 209 ? -0.985 11.503 -23.598 1.00 36.78 209 VAL A N 1
ATOM 1552 C CA . VAL A 1 209 ? -0.166 12.410 -22.782 1.00 36.78 209 VAL A CA 1
ATOM 1553 C C . VAL A 1 209 ? -1.119 13.422 -22.146 1.00 36.78 209 VAL A C 1
ATOM 1555 O O . VAL A 1 209 ? -1.628 14.293 -22.845 1.00 36.78 209 VAL A O 1
ATOM 1558 N N . GLY A 1 210 ? -1.359 13.329 -20.838 1.00 32.88 210 GLY A N 1
ATOM 1559 C CA . GLY A 1 210 ? -1.905 14.459 -20.087 1.00 32.88 210 GLY A CA 1
ATOM 1560 C C . GLY A 1 210 ? -0.809 15.513 -19.955 1.00 32.88 210 GLY A C 1
ATOM 1561 O O . GLY A 1 210 ? 0.225 15.254 -19.339 1.00 32.88 210 GLY A O 1
ATOM 1562 N N . LYS A 1 211 ? -0.981 16.676 -20.584 1.00 29.11 211 LYS A N 1
ATOM 1563 C CA . LYS A 1 211 ? -0.075 17.814 -20.407 1.00 29.11 211 LYS A CA 1
ATOM 1564 C C . LYS A 1 211 ? -0.494 18.533 -19.123 1.00 29.11 211 LYS A C 1
ATOM 1566 O O . LYS A 1 211 ? -1.578 19.098 -19.077 1.00 29.11 211 LYS A O 1
ATOM 1571 N N . ILE A 1 212 ? 0.348 18.511 -18.092 1.00 36.81 212 ILE A N 1
ATOM 1572 C CA . ILE A 1 212 ? 0.154 19.354 -16.905 1.00 36.81 212 ILE A CA 1
ATOM 1573 C C . ILE A 1 212 ? 0.515 20.783 -17.320 1.00 36.81 212 ILE A C 1
ATOM 1575 O O . ILE A 1 212 ? 1.689 21.097 -17.510 1.00 36.81 212 ILE A O 1
ATOM 1579 N N . THR A 1 213 ? -0.478 21.647 -17.520 1.00 30.09 213 THR A N 1
ATOM 1580 C CA . THR A 1 213 ? -0.254 23.095 -17.560 1.00 30.09 213 THR A CA 1
ATOM 1581 C C . THR A 1 213 ? -0.237 23.613 -16.131 1.00 30.09 213 THR A C 1
ATOM 1583 O O . THR A 1 213 ? -1.248 23.563 -15.437 1.00 30.09 213 THR A O 1
ATOM 1586 N N . THR A 1 214 ? 0.916 24.106 -15.687 1.00 31.27 214 THR A N 1
ATOM 1587 C CA . THR A 1 214 ? 1.013 24.942 -14.490 1.00 31.27 214 THR A CA 1
ATOM 1588 C C . THR A 1 214 ? 0.194 26.208 -14.727 1.00 31.27 214 THR A C 1
ATOM 1590 O O . THR A 1 214 ? 0.487 26.959 -15.657 1.00 31.27 214 THR A O 1
ATOM 1593 N N . THR A 1 215 ? -0.844 26.438 -13.923 1.00 32.16 215 THR A N 1
ATOM 1594 C CA . THR A 1 215 ? -1.545 27.727 -13.879 1.00 32.16 215 THR A CA 1
ATOM 1595 C C . THR A 1 215 ? -0.545 28.844 -13.559 1.00 32.16 215 THR A C 1
ATOM 1597 O O . THR A 1 215 ? 0.278 28.646 -12.657 1.00 32.16 215 THR A O 1
ATOM 1600 N N . PRO A 1 216 ? -0.582 29.994 -14.261 1.00 32.94 216 PRO A N 1
ATOM 1601 C CA . PRO A 1 216 ? 0.236 31.147 -13.907 1.00 32.94 216 PRO A CA 1
ATOM 1602 C C . PRO A 1 216 ? -0.085 31.591 -12.482 1.00 32.94 216 PRO A C 1
ATOM 1604 O O . PRO A 1 216 ? -1.232 31.533 -12.034 1.00 32.94 216 PRO A O 1
ATOM 1607 N N . SER A 1 217 ? 0.958 31.981 -11.763 1.00 42.34 217 SER A N 1
ATOM 1608 C CA . SER A 1 217 ? 0.924 32.362 -10.361 1.00 42.34 217 SER A CA 1
ATOM 1609 C C . SER A 1 217 ? 0.304 33.744 -10.167 1.00 42.34 217 SER A C 1
ATOM 1611 O O . SER A 1 217 ? 1.031 34.696 -9.916 1.00 42.34 217 SER A O 1
ATOM 1613 N N . ASP A 1 218 ? -1.022 33.833 -10.206 1.00 38.97 218 ASP A N 1
ATOM 1614 C CA . ASP A 1 218 ? -1.740 34.974 -9.636 1.00 38.97 218 ASP A CA 1
ATOM 1615 C C . ASP A 1 218 ? -2.444 34.538 -8.343 1.00 38.97 218 ASP A C 1
ATOM 1617 O O . ASP A 1 218 ? -3.591 34.097 -8.301 1.00 38.97 218 ASP A O 1
ATOM 1621 N N . GLY A 1 219 ? -1.676 34.612 -7.255 1.00 41.75 219 GLY A N 1
ATOM 1622 C CA . GLY A 1 219 ? -2.159 35.052 -5.944 1.00 41.75 219 GLY A CA 1
ATOM 1623 C C . GLY A 1 219 ? -3.045 34.145 -5.084 1.00 41.75 219 GLY A C 1
ATOM 1624 O O . GLY A 1 219 ? -3.203 34.465 -3.910 1.00 41.75 219 GLY A O 1
ATOM 1625 N N . VAL A 1 220 ? -3.592 33.020 -5.558 1.00 35.06 220 VAL A N 1
ATOM 1626 C CA . VAL A 1 220 ? -4.467 32.175 -4.713 1.00 35.06 220 VAL A CA 1
ATOM 1627 C C . VAL A 1 220 ? -4.062 30.700 -4.764 1.00 35.06 220 VAL A C 1
ATOM 1629 O O . VAL A 1 220 ? -4.221 30.015 -5.772 1.00 35.06 220 VAL A O 1
ATOM 1632 N N . ARG A 1 221 ? -3.555 30.183 -3.634 1.00 40.56 221 ARG A N 1
ATOM 1633 C CA . ARG A 1 221 ? -3.221 28.763 -3.431 1.00 40.56 221 ARG A CA 1
ATOM 1634 C C . ARG A 1 221 ? -4.490 27.902 -3.484 1.00 40.56 221 ARG A C 1
ATOM 1636 O O . ARG A 1 221 ? -5.131 27.672 -2.463 1.00 40.56 221 ARG A O 1
ATOM 1643 N N . ARG A 1 222 ? -4.833 27.374 -4.659 1.00 38.25 222 ARG A N 1
ATOM 1644 C CA . ARG A 1 222 ? -5.766 26.245 -4.806 1.00 38.25 222 ARG A CA 1
ATOM 1645 C C . ARG A 1 222 ? -5.042 25.086 -5.483 1.00 38.25 222 ARG A C 1
ATOM 1647 O O . ARG A 1 222 ? -4.460 25.248 -6.551 1.00 38.25 222 ARG A O 1
ATOM 1654 N N . ARG A 1 223 ? -5.037 23.924 -4.816 1.00 37.59 223 ARG A N 1
ATOM 1655 C CA . ARG A 1 223 ? -4.505 22.657 -5.340 1.00 37.59 223 ARG A CA 1
ATOM 1656 C C . ARG A 1 223 ? -5.210 22.362 -6.669 1.00 37.59 223 ARG A C 1
ATOM 1658 O O . ARG A 1 223 ? -6.436 22.392 -6.723 1.00 37.59 223 ARG A O 1
ATOM 1665 N N . GLY A 1 224 ? -4.434 22.167 -7.733 1.00 33.75 224 GLY A N 1
ATOM 1666 C CA . GLY A 1 224 ? -4.950 22.058 -9.096 1.00 33.75 224 GLY A CA 1
ATOM 1667 C C . GLY A 1 224 ? -5.955 20.916 -9.250 1.00 33.75 224 GLY A C 1
ATOM 1668 O O . GLY A 1 224 ? -5.621 19.759 -9.011 1.00 33.75 224 GLY A O 1
ATOM 1669 N N . LEU A 1 225 ? -7.173 21.252 -9.676 1.00 33.06 225 LEU A N 1
ATOM 1670 C CA . LEU A 1 225 ? -8.114 20.302 -10.260 1.00 33.06 225 LEU A CA 1
ATOM 1671 C C . LEU A 1 225 ? -7.722 20.079 -11.727 1.00 33.06 225 LEU A C 1
ATOM 1673 O O . LEU A 1 225 ? -7.616 21.038 -12.492 1.00 33.06 225 LEU A O 1
ATOM 1677 N N . VAL A 1 226 ? -7.553 18.821 -12.131 1.00 35.62 226 VAL A N 1
ATOM 1678 C CA . VAL A 1 226 ? -7.536 18.438 -13.549 1.00 35.62 226 VAL A CA 1
ATOM 1679 C C . VAL A 1 226 ? -8.964 18.610 -14.064 1.00 35.62 226 VAL A C 1
ATOM 1681 O O . VAL A 1 226 ? -9.854 17.911 -13.587 1.00 35.62 226 VAL A O 1
ATOM 1684 N N . ARG A 1 227 ? -9.201 19.574 -14.961 1.00 34.47 227 ARG A N 1
ATOM 1685 C CA . ARG A 1 227 ? -10.556 19.876 -15.451 1.00 34.47 227 ARG A CA 1
ATOM 1686 C C . ARG A 1 227 ? -10.869 19.384 -16.860 1.00 34.47 227 ARG A C 1
ATOM 1688 O O . ARG A 1 227 ? -12.024 19.065 -17.076 1.00 34.47 227 ARG A O 1
ATOM 1695 N N . ASP A 1 228 ? -9.890 19.218 -17.753 1.00 28.22 228 ASP A N 1
ATOM 1696 C CA . ASP A 1 228 ? -10.187 18.845 -19.143 1.00 28.22 228 ASP A CA 1
ATOM 1697 C C . ASP A 1 228 ? -9.237 17.783 -19.715 1.00 28.22 228 ASP A C 1
ATOM 1699 O O . ASP A 1 228 ? -8.009 17.911 -19.674 1.00 28.22 228 ASP A O 1
ATOM 1703 N N . GLU A 1 229 ? -9.826 16.741 -20.306 1.00 29.97 229 GLU A N 1
ATOM 1704 C CA . GLU A 1 229 ? -9.143 15.801 -21.192 1.00 29.97 229 GLU A CA 1
ATOM 1705 C C . GLU A 1 229 ? -9.011 16.420 -22.588 1.00 29.97 229 GLU A C 1
ATOM 1707 O O . GLU A 1 229 ? -9.997 16.613 -23.295 1.00 29.97 229 GLU A O 1
ATOM 1712 N N . VAL A 1 230 ? -7.783 16.702 -23.031 1.00 30.36 230 VAL A N 1
ATOM 1713 C CA . VAL A 1 230 ? -7.530 17.145 -24.411 1.00 30.36 230 VAL A CA 1
ATOM 1714 C C . VAL A 1 230 ? -6.637 16.141 -25.132 1.00 30.36 230 VAL A C 1
ATOM 1716 O O . VAL A 1 230 ? -5.465 15.948 -24.800 1.00 30.36 230 VAL A O 1
ATOM 1719 N N . VAL A 1 231 ? -7.193 15.514 -26.171 1.00 29.77 231 VAL A N 1
ATOM 1720 C CA . VAL A 1 231 ? -6.491 14.591 -27.071 1.00 29.77 231 VAL A CA 1
ATOM 1721 C C . VAL A 1 231 ? -5.603 15.388 -28.030 1.00 29.77 231 VAL A C 1
ATOM 1723 O O . VAL A 1 231 ? -6.049 15.855 -29.075 1.00 29.77 231 VAL A O 1
ATOM 1726 N N . VAL A 1 232 ? -4.313 15.522 -27.716 1.00 31.72 232 VAL A N 1
ATOM 1727 C CA . VAL A 1 232 ? -3.345 16.114 -28.654 1.00 31.72 232 VAL A CA 1
ATOM 1728 C C . VAL A 1 232 ? -2.786 15.027 -29.573 1.00 31.72 232 VAL A C 1
ATOM 1730 O O . VAL A 1 232 ? -1.881 14.277 -29.204 1.00 31.72 232 VAL A O 1
ATOM 1733 N N . LYS A 1 233 ? -3.295 14.961 -30.809 1.00 28.19 233 LYS A N 1
ATOM 1734 C CA . LYS A 1 233 ? -2.620 14.266 -31.915 1.00 28.19 233 LYS A CA 1
ATOM 1735 C C . LYS A 1 233 ? -1.365 15.063 -32.274 1.00 28.19 233 LYS A C 1
ATOM 1737 O O . LYS A 1 233 ? -1.472 16.115 -32.897 1.00 28.19 233 LYS A O 1
ATOM 1742 N N . ARG A 1 234 ? -0.171 14.589 -31.909 1.00 30.03 234 ARG A N 1
ATOM 1743 C CA . ARG A 1 234 ? 1.042 15.081 -32.574 1.00 30.03 234 ARG A CA 1
ATOM 1744 C C . ARG A 1 234 ? 1.160 14.386 -33.922 1.00 30.03 234 ARG A C 1
ATOM 1746 O O . ARG A 1 234 ? 1.295 13.172 -33.993 1.00 30.03 234 ARG A O 1
ATOM 1753 N N . THR A 1 235 ? 1.059 15.202 -34.962 1.00 30.98 235 THR A N 1
ATOM 1754 C CA . THR A 1 235 ? 1.491 14.924 -36.326 1.00 30.98 235 THR A CA 1
ATOM 1755 C C . THR A 1 235 ? 2.909 14.373 -36.305 1.00 30.98 235 THR A C 1
ATOM 1757 O O . THR A 1 235 ? 3.815 15.026 -35.779 1.00 30.98 235 THR A O 1
ATOM 1760 N N . ASP A 1 236 ? 3.086 13.176 -36.859 1.00 30.45 236 ASP A N 1
ATOM 1761 C CA . ASP A 1 236 ? 4.403 12.602 -37.081 1.00 30.45 236 ASP A CA 1
ATOM 1762 C C . ASP A 1 236 ? 5.257 13.579 -37.891 1.00 30.45 236 ASP A C 1
ATOM 1764 O O . ASP A 1 236 ? 4.850 14.103 -38.930 1.00 30.45 236 ASP A O 1
ATOM 1768 N N . ALA A 1 237 ? 6.466 13.814 -37.389 1.00 33.56 237 ALA A N 1
ATOM 1769 C CA . ALA A 1 237 ? 7.522 14.541 -38.064 1.00 33.56 237 ALA A CA 1
ATOM 1770 C C . ALA A 1 237 ? 8.086 13.687 -39.211 1.00 33.56 237 ALA A C 1
ATOM 1772 O O . ALA A 1 237 ? 9.201 13.191 -39.139 1.00 33.56 237 ALA A O 1
ATOM 1773 N N . THR A 1 238 ? 7.298 13.496 -40.265 1.00 36.28 238 THR A N 1
ATOM 1774 C CA . THR A 1 238 ? 7.779 13.211 -41.622 1.00 36.28 238 THR A CA 1
ATOM 1775 C C . THR A 1 238 ? 6.802 13.884 -42.581 1.00 36.28 238 THR A C 1
ATOM 1777 O O . THR A 1 238 ? 5.660 13.461 -42.732 1.00 36.28 238 THR A O 1
ATOM 1780 N N . GLY A 1 239 ? 7.218 15.003 -43.174 1.00 33.78 239 GLY A N 1
ATOM 1781 C CA . GLY A 1 239 ? 6.403 15.843 -44.057 1.00 33.78 239 GLY A CA 1
ATOM 1782 C C . GLY A 1 239 ? 6.111 15.219 -45.423 1.00 33.78 239 GLY A C 1
ATOM 1783 O O . GLY A 1 239 ? 6.341 15.859 -46.441 1.00 33.78 239 GLY A O 1
ATOM 1784 N N . LEU A 1 240 ? 5.603 13.987 -45.473 1.00 31.39 240 LEU A N 1
ATOM 1785 C CA . LEU A 1 240 ? 5.167 13.348 -46.710 1.00 31.39 240 LEU A CA 1
ATOM 1786 C C . LEU A 1 240 ? 3.755 12.788 -46.537 1.00 31.39 240 LEU A C 1
ATOM 1788 O O . LEU A 1 240 ? 3.536 11.727 -45.954 1.00 31.39 240 LEU A O 1
ATOM 1792 N N . ARG A 1 241 ? 2.783 13.525 -47.085 1.00 33.53 241 ARG A N 1
ATOM 1793 C CA . ARG A 1 241 ? 1.415 13.049 -47.301 1.00 33.53 241 ARG A CA 1
ATOM 1794 C C . ARG A 1 241 ? 1.468 11.853 -48.256 1.00 33.53 241 ARG A C 1
ATOM 1796 O O . ARG A 1 241 ? 1.636 12.040 -49.456 1.00 33.53 241 ARG A O 1
ATOM 1803 N N . ARG A 1 242 ? 1.302 10.630 -47.749 1.00 33.88 242 ARG A N 1
ATOM 1804 C CA . ARG A 1 242 ? 0.888 9.505 -48.598 1.00 33.88 242 ARG A CA 1
ATOM 1805 C C . ARG A 1 242 ? -0.641 9.506 -48.694 1.00 33.88 242 ARG A C 1
ATOM 1807 O O . ARG A 1 242 ? -1.288 9.534 -47.645 1.00 33.88 242 ARG A O 1
ATOM 1814 N N . PRO A 1 243 ? -1.233 9.491 -49.900 1.00 34.47 243 PRO A N 1
ATOM 1815 C CA . PRO A 1 243 ? -2.673 9.336 -50.040 1.00 34.47 243 PRO A CA 1
ATOM 1816 C C . PRO A 1 243 ? -3.075 7.936 -49.559 1.00 34.47 243 PRO A C 1
ATOM 1818 O O . PRO A 1 243 ? -2.498 6.929 -49.967 1.00 34.47 243 PRO A O 1
ATOM 1821 N N . VAL A 1 244 ? -4.041 7.890 -48.645 1.00 34.72 244 VAL A N 1
ATOM 1822 C CA . VAL A 1 244 ? -4.643 6.653 -48.145 1.00 34.72 244 VAL A CA 1
ATOM 1823 C C . VAL A 1 244 ? -5.527 6.087 -49.254 1.00 34.72 244 VAL A C 1
ATOM 1825 O O . VAL A 1 244 ? -6.513 6.713 -49.637 1.00 34.72 244 VAL A O 1
ATOM 1828 N N . ALA A 1 245 ? -5.175 4.913 -49.776 1.00 33.72 245 ALA A N 1
ATOM 1829 C CA . ALA A 1 245 ? -6.073 4.128 -50.611 1.00 33.72 245 ALA A CA 1
ATOM 1830 C C . ALA A 1 245 ? -7.200 3.565 -49.732 1.00 33.72 245 ALA A C 1
ATOM 1832 O O . ALA A 1 245 ? -6.938 2.918 -48.718 1.00 33.72 245 ALA A O 1
ATOM 1833 N N . ILE A 1 246 ? -8.447 3.839 -50.113 1.00 37.06 246 ILE A N 1
ATOM 1834 C CA . ILE A 1 246 ? -9.655 3.317 -49.467 1.00 37.06 246 ILE A CA 1
ATOM 1835 C C . ILE A 1 246 ? -9.792 1.833 -49.855 1.00 37.06 246 ILE A C 1
ATOM 1837 O O . ILE A 1 246 ? -9.927 1.549 -51.049 1.00 37.06 246 ILE A O 1
ATOM 1841 N N . PRO A 1 247 ? -9.770 0.870 -48.915 1.00 33.84 247 PRO A N 1
ATOM 1842 C CA . PRO A 1 247 ? -10.078 -0.518 -49.237 1.00 33.84 247 PRO A CA 1
ATOM 1843 C C . PRO A 1 247 ? -11.584 -0.676 -49.486 1.00 33.84 247 PRO A C 1
ATOM 1845 O O . PRO A 1 247 ? -12.401 -0.193 -48.702 1.00 33.84 247 PRO A O 1
ATOM 1848 N N . LYS A 1 248 ? -11.951 -1.362 -50.576 1.00 35.84 248 LYS A N 1
ATOM 1849 C CA . LYS A 1 248 ? -13.334 -1.780 -50.868 1.00 35.84 248 LYS A CA 1
ATOM 1850 C C . LYS A 1 248 ? -13.859 -2.740 -49.781 1.00 35.84 248 LYS A C 1
ATOM 1852 O O . LYS A 1 248 ? -13.074 -3.538 -49.270 1.00 35.84 248 LYS A O 1
ATOM 1857 N N . PRO A 1 249 ? -15.168 -2.712 -49.466 1.00 33.59 249 PRO A N 1
ATOM 1858 C CA . PRO A 1 249 ? -15.765 -3.620 -48.493 1.00 33.59 249 PRO A CA 1
ATOM 1859 C C . PRO A 1 249 ? -15.798 -5.053 -49.043 1.00 33.59 249 PRO A C 1
ATOM 1861 O O . PRO A 1 249 ? -16.233 -5.283 -50.171 1.00 33.59 249 PRO A O 1
ATOM 1864 N N . VAL A 1 250 ? -15.327 -6.006 -48.239 1.00 36.38 250 VAL A N 1
ATOM 1865 C CA . VAL A 1 250 ? -15.458 -7.449 -48.485 1.00 36.38 250 VAL A CA 1
ATOM 1866 C C . VAL A 1 250 ? -16.694 -7.947 -47.729 1.00 36.38 250 VAL A C 1
ATOM 1868 O O . VAL A 1 250 ? -16.920 -7.551 -46.588 1.00 36.38 250 VAL A O 1
ATOM 1871 N N . ALA A 1 251 ? -17.506 -8.759 -48.408 1.00 36.00 251 ALA A N 1
ATOM 1872 C CA . ALA A 1 251 ? -18.767 -9.335 -47.938 1.00 36.00 251 ALA A CA 1
ATOM 1873 C C . ALA A 1 251 ? -18.595 -10.290 -46.731 1.00 36.00 251 ALA A C 1
ATOM 1875 O O . ALA A 1 251 ? -17.502 -10.831 -46.542 1.00 36.00 251 ALA A O 1
ATOM 1876 N N . PRO A 1 252 ? -19.655 -10.526 -45.929 1.00 37.66 252 PRO A N 1
ATOM 1877 C CA . PRO A 1 252 ? -19.586 -11.393 -44.756 1.00 37.66 252 PRO A CA 1
ATOM 1878 C C . PRO A 1 252 ? -19.659 -12.879 -45.142 1.00 37.66 252 PRO A C 1
ATOM 1880 O O . PRO A 1 252 ? -20.383 -13.259 -46.061 1.00 37.66 252 PRO A O 1
ATOM 1883 N N . ALA A 1 253 ? -18.920 -13.714 -44.411 1.00 31.22 253 ALA A N 1
ATOM 1884 C CA . ALA A 1 253 ? -19.006 -15.174 -44.447 1.00 31.22 253 ALA A CA 1
ATOM 1885 C C . ALA A 1 253 ? -19.552 -15.693 -43.095 1.00 31.22 253 ALA A C 1
ATOM 1887 O O . ALA A 1 253 ? -19.495 -14.953 -42.110 1.00 31.22 253 ALA A O 1
ATOM 1888 N N . PRO A 1 254 ? -20.132 -16.907 -43.064 1.00 36.84 254 PRO A N 1
ATOM 1889 C CA . PRO A 1 254 ? -21.346 -17.197 -42.307 1.00 36.84 254 PRO A CA 1
ATOM 1890 C C . PRO A 1 254 ? -21.118 -17.707 -40.879 1.00 36.84 254 PRO A C 1
ATOM 1892 O O . PRO A 1 254 ? -20.024 -18.109 -40.490 1.00 36.84 254 PRO A O 1
ATOM 1895 N N . GLU A 1 255 ? -22.226 -17.677 -40.144 1.00 39.12 255 GLU A N 1
ATOM 1896 C CA . GLU A 1 255 ? -22.462 -18.117 -38.771 1.00 39.12 255 GLU A CA 1
ATOM 1897 C C . GLU A 1 255 ? -21.914 -19.518 -38.458 1.00 39.12 255 GLU A C 1
ATOM 1899 O O . GLU A 1 255 ? -22.136 -20.477 -39.199 1.00 39.12 255 GLU A O 1
ATOM 1904 N N . SER A 1 256 ? -21.271 -19.650 -37.294 1.00 31.33 256 SER A N 1
ATOM 1905 C CA . SER A 1 256 ? -21.108 -20.931 -36.609 1.00 31.33 256 SER A CA 1
ATOM 1906 C C . SER A 1 256 ? -21.718 -20.837 -35.210 1.00 31.33 256 SER A C 1
ATOM 1908 O O . SER A 1 256 ? -21.103 -20.296 -34.292 1.00 31.33 256 SER A O 1
ATOM 1910 N N . ASN A 1 257 ? -22.928 -21.378 -35.079 1.00 37.00 257 ASN A N 1
ATOM 1911 C CA . ASN A 1 257 ? -23.549 -21.772 -33.817 1.00 37.00 257 ASN A CA 1
ATOM 1912 C C . ASN A 1 257 ? -22.758 -22.920 -33.196 1.00 37.00 257 ASN A C 1
ATOM 1914 O O . ASN A 1 257 ? -22.754 -23.989 -33.797 1.00 37.00 257 ASN A O 1
ATOM 1918 N N . TRP A 1 258 ? -22.190 -22.732 -32.003 1.00 31.98 258 TRP A N 1
ATOM 1919 C CA . TRP A 1 258 ? -21.994 -23.801 -31.017 1.00 31.98 258 TRP A CA 1
ATOM 1920 C C . TRP A 1 258 ? -21.995 -23.213 -29.592 1.00 31.98 258 TRP A C 1
ATOM 1922 O O . TRP A 1 258 ? -21.021 -22.592 -29.179 1.00 31.98 258 TRP A O 1
ATOM 1932 N N . LEU A 1 259 ? -23.105 -23.500 -28.900 1.00 32.22 259 LEU A N 1
ATOM 1933 C CA . LEU A 1 259 ? -23.305 -23.724 -27.460 1.00 32.22 259 LEU A CA 1
ATOM 1934 C C . LEU A 1 259 ? -23.204 -22.552 -26.469 1.00 32.22 259 LEU A C 1
ATOM 1936 O O . LEU A 1 259 ? -22.127 -22.157 -26.026 1.00 32.22 259 LEU A O 1
ATOM 1940 N N . ASP A 1 260 ? -24.408 -22.122 -26.087 1.00 34.44 260 ASP A N 1
ATOM 1941 C CA . ASP A 1 260 ? -24.829 -21.565 -24.801 1.00 34.44 260 ASP A CA 1
ATOM 1942 C C . ASP A 1 260 ? -24.536 -22.505 -23.612 1.00 34.44 260 ASP A C 1
ATOM 1944 O O . ASP A 1 260 ? -24.682 -23.723 -23.741 1.00 34.44 260 ASP A O 1
ATOM 1948 N N . ASP A 1 261 ? -24.107 -21.913 -22.491 1.00 34.75 261 ASP A N 1
ATOM 1949 C CA . ASP A 1 261 ? -24.621 -22.082 -21.112 1.00 34.75 261 ASP A CA 1
ATOM 1950 C C . ASP A 1 261 ? -23.519 -21.719 -20.098 1.00 34.75 261 ASP A C 1
ATOM 1952 O O . ASP A 1 261 ? -22.570 -22.473 -19.899 1.00 34.75 261 ASP A O 1
ATOM 1956 N N . ASP A 1 262 ? -23.635 -20.536 -19.488 1.00 32.62 262 ASP A N 1
ATOM 1957 C CA . ASP A 1 262 ? -23.446 -20.331 -18.044 1.00 32.62 262 ASP A CA 1
ATOM 1958 C C . ASP A 1 262 ? -23.893 -18.900 -17.680 1.00 32.62 262 ASP A C 1
ATOM 1960 O O . ASP A 1 262 ? -23.458 -17.907 -18.269 1.00 32.62 262 ASP A O 1
ATOM 1964 N N . ASP A 1 263 ? -24.823 -18.828 -16.729 1.00 39.78 263 ASP A N 1
ATOM 1965 C CA . ASP A 1 263 ? -25.489 -17.635 -16.205 1.00 39.78 263 ASP A CA 1
ATOM 1966 C C . ASP A 1 263 ? -24.506 -16.621 -15.584 1.00 39.78 263 ASP A C 1
ATOM 1968 O O . ASP A 1 263 ? -24.196 -16.673 -14.393 1.00 39.78 263 ASP A O 1
ATOM 1972 N N . ASP A 1 264 ? -24.076 -15.629 -16.364 1.00 36.94 264 ASP A N 1
ATOM 1973 C CA . ASP A 1 264 ? -23.568 -14.364 -15.828 1.00 36.94 264 ASP A CA 1
ATOM 1974 C C . ASP A 1 264 ? -24.735 -13.368 -15.736 1.00 36.94 264 ASP A C 1
ATOM 1976 O O . ASP A 1 264 ? -25.107 -12.708 -16.714 1.00 36.94 264 ASP A O 1
ATOM 1980 N N . GLU A 1 265 ? -25.318 -13.228 -14.539 1.00 33.66 265 GLU A N 1
ATOM 1981 C CA . GLU A 1 265 ? -26.162 -12.073 -14.227 1.00 33.66 265 GLU A CA 1
ATOM 1982 C C . GLU A 1 265 ? -25.390 -10.785 -14.581 1.00 33.66 265 GLU A C 1
ATOM 1984 O O . GLU A 1 265 ? -24.288 -10.554 -14.063 1.00 33.66 265 GLU A O 1
ATOM 1989 N N . PRO A 1 266 ? -25.934 -9.896 -15.433 1.00 35.12 266 PRO A N 1
ATOM 1990 C CA . PRO A 1 266 ? -25.269 -8.646 -15.736 1.00 35.12 266 PRO A CA 1
ATOM 1991 C C . PRO A 1 266 ? -25.224 -7.805 -14.461 1.00 35.12 266 PRO A C 1
ATOM 1993 O O . PRO A 1 266 ? -26.245 -7.316 -13.972 1.00 35.12 266 PRO A O 1
ATOM 1996 N N . THR A 1 267 ? -24.012 -7.620 -13.933 1.00 37.94 267 THR A N 1
ATOM 1997 C CA . THR A 1 267 ? -23.696 -6.573 -12.959 1.00 37.94 267 THR A CA 1
ATOM 1998 C C . THR A 1 267 ? -24.383 -5.285 -13.399 1.00 37.94 267 THR A C 1
ATOM 2000 O O . THR A 1 267 ? -24.048 -4.703 -14.431 1.00 37.94 267 THR A O 1
ATOM 2003 N N . ARG A 1 268 ? -25.409 -4.885 -12.635 1.00 38.25 268 ARG A N 1
ATOM 2004 C CA . ARG A 1 268 ? -26.228 -3.703 -12.902 1.00 38.25 268 ARG A CA 1
ATOM 2005 C C . ARG A 1 268 ? -25.302 -2.520 -13.148 1.00 38.25 268 ARG A C 1
ATOM 2007 O O . ARG A 1 268 ? -24.622 -2.049 -12.236 1.00 38.25 268 ARG A O 1
ATOM 2014 N N . SER A 1 269 ? -25.278 -2.055 -14.391 1.00 38.06 269 SER A N 1
ATOM 2015 C CA . SER A 1 269 ? -24.659 -0.795 -14.766 1.00 38.06 269 SER A CA 1
ATOM 2016 C C . SER A 1 269 ? -25.227 0.290 -13.858 1.00 38.06 269 SER A C 1
ATOM 2018 O O . SER A 1 269 ? -26.438 0.506 -13.830 1.00 38.06 269 SER A O 1
ATOM 2020 N N . TYR A 1 270 ? -24.360 0.938 -13.082 1.00 44.03 270 TYR A N 1
ATOM 2021 C CA . TYR A 1 270 ? -24.735 2.099 -12.287 1.00 44.03 270 TYR A CA 1
ATOM 2022 C C . TYR A 1 270 ? -25.256 3.182 -13.235 1.00 44.03 270 TYR A C 1
ATOM 2024 O O . TYR A 1 270 ? -24.490 3.821 -13.955 1.00 44.03 270 TYR A O 1
ATOM 2032 N N . GLU A 1 271 ? -26.574 3.358 -13.247 1.00 51.47 271 GLU A N 1
ATOM 2033 C CA . GLU A 1 271 ? -27.233 4.460 -13.932 1.00 51.47 271 GLU A CA 1
ATOM 2034 C C . GLU A 1 271 ? -26.730 5.781 -13.321 1.00 51.47 271 GLU A C 1
ATOM 2036 O O . GLU A 1 271 ? -26.784 5.940 -12.096 1.00 51.47 271 GLU A O 1
ATOM 2041 N N . PRO A 1 272 ? -26.255 6.752 -14.122 1.00 50.62 272 PRO A N 1
ATOM 2042 C CA . PRO A 1 272 ? -25.801 8.058 -13.631 1.00 50.62 272 PRO A CA 1
ATOM 2043 C C . PRO A 1 272 ? -26.829 8.760 -12.726 1.00 50.62 272 PRO A C 1
ATOM 2045 O O . PRO A 1 272 ? -26.456 9.470 -11.791 1.00 50.62 272 PRO A O 1
ATOM 2048 N N . SER A 1 273 ? -28.119 8.477 -12.936 1.00 53.22 273 SER A N 1
ATOM 2049 C CA . SER A 1 273 ? -29.230 8.969 -12.114 1.00 53.22 273 SER A CA 1
ATOM 2050 C C . SER A 1 273 ? -29.204 8.467 -10.661 1.00 53.22 273 SER A C 1
ATOM 2052 O O . SER A 1 273 ? -29.685 9.159 -9.765 1.00 53.22 273 SER A O 1
ATOM 2054 N N . ALA A 1 274 ? -28.610 7.301 -10.383 1.00 55.19 274 ALA A N 1
ATOM 2055 C CA . ALA A 1 274 ? -28.446 6.786 -9.024 1.00 55.19 274 ALA A CA 1
ATOM 2056 C C . ALA A 1 274 ? -27.385 7.575 -8.241 1.00 55.19 274 ALA A C 1
ATOM 2058 O O . ALA A 1 274 ? -27.538 7.795 -7.042 1.00 55.19 274 ALA A O 1
ATOM 2059 N N . VAL A 1 275 ? -26.338 8.052 -8.922 1.00 55.97 275 VAL A N 1
ATOM 2060 C CA . VAL A 1 275 ? -25.276 8.874 -8.319 1.00 55.97 275 VAL A CA 1
ATOM 2061 C C . VAL A 1 275 ? -25.773 10.294 -8.035 1.00 55.97 275 VAL A C 1
ATOM 2063 O O . VAL A 1 275 ? -25.411 10.874 -7.013 1.00 55.97 275 VAL A O 1
ATOM 2066 N N . GLU A 1 276 ? -26.631 10.849 -8.894 1.00 63.03 276 GLU A N 1
ATOM 2067 C CA . GLU A 1 276 ? -27.270 12.149 -8.643 1.00 63.03 276 GLU A CA 1
ATOM 2068 C C . GLU A 1 276 ? -28.237 12.097 -7.457 1.00 63.03 276 GLU A C 1
ATOM 2070 O O . GLU A 1 276 ? -28.149 12.955 -6.580 1.00 63.03 276 GLU A O 1
ATOM 2075 N N . LYS A 1 277 ? -29.054 11.041 -7.342 1.00 68.75 277 LYS A N 1
ATOM 2076 C CA . LYS A 1 277 ? -29.932 10.835 -6.176 1.00 68.75 277 LYS A CA 1
ATOM 2077 C C . LYS A 1 277 ? -29.155 10.734 -4.863 1.00 68.75 277 LYS A C 1
ATOM 2079 O O . LYS A 1 277 ? -29.573 11.294 -3.854 1.00 68.75 277 LYS A O 1
ATOM 2084 N N . LEU A 1 278 ? -28.003 10.064 -4.880 1.00 58.78 278 LEU A N 1
ATOM 2085 C CA . LEU A 1 278 ? -27.148 9.915 -3.698 1.00 58.78 278 LEU A CA 1
ATOM 2086 C C . LEU A 1 278 ? -26.490 11.244 -3.292 1.00 58.78 278 LEU A C 1
ATOM 2088 O O . LEU A 1 278 ? -26.353 11.533 -2.106 1.00 58.78 278 LEU A O 1
ATOM 2092 N N . ARG A 1 279 ? -26.133 12.091 -4.267 1.00 69.38 279 ARG A N 1
ATOM 2093 C CA . ARG A 1 279 ? -25.632 13.454 -4.010 1.00 69.38 279 ARG A CA 1
ATOM 2094 C C . ARG A 1 279 ? -26.710 14.370 -3.440 1.00 69.38 279 ARG A C 1
ATOM 2096 O O . ARG A 1 279 ? -26.412 15.172 -2.562 1.00 69.38 279 ARG A O 1
ATOM 2103 N N . GLU A 1 280 ? -27.941 14.252 -3.923 1.00 69.62 280 GLU A N 1
ATOM 2104 C CA . GLU A 1 280 ? -29.070 15.046 -3.436 1.00 69.62 280 GLU A CA 1
ATOM 2105 C C . GLU A 1 280 ? -29.460 14.647 -2.003 1.00 69.62 280 GLU A C 1
ATOM 2107 O O . GLU A 1 280 ? -29.657 15.515 -1.155 1.00 69.62 280 GLU A O 1
ATOM 2112 N N . GLN A 1 281 ? -29.439 13.347 -1.685 1.00 70.62 281 GLN A N 1
ATOM 2113 C CA . GLN A 1 281 ? -29.649 12.849 -0.320 1.00 70.62 281 GLN A CA 1
ATOM 2114 C C . GLN A 1 281 ? -28.573 13.322 0.668 1.00 70.62 281 GLN A C 1
ATOM 2116 O O . GLN A 1 281 ? -28.903 13.702 1.792 1.00 70.62 281 GLN A O 1
ATOM 2121 N N . LEU A 1 282 ? -27.301 13.341 0.252 1.00 66.75 282 LEU A N 1
ATOM 2122 C CA . LEU A 1 282 ? -26.203 13.852 1.082 1.00 66.75 282 LEU A CA 1
ATOM 2123 C C . LEU A 1 282 ? -26.316 15.363 1.327 1.00 66.75 282 LEU A C 1
ATOM 2125 O O . LEU A 1 282 ? -26.033 15.838 2.420 1.00 66.75 282 LEU A O 1
ATOM 2129 N N . ARG A 1 283 ? -26.790 16.123 0.336 1.00 76.19 283 ARG A N 1
ATOM 2130 C CA . ARG A 1 283 ? -26.993 17.565 0.492 1.00 76.19 283 ARG A CA 1
ATOM 2131 C C . ARG A 1 283 ? -28.142 17.891 1.455 1.00 76.19 283 ARG A C 1
ATOM 2133 O O . ARG A 1 283 ? -28.013 18.801 2.267 1.00 76.19 283 ARG A O 1
ATOM 2140 N N . LEU A 1 284 ? -29.245 17.143 1.389 1.00 69.81 284 LEU A N 1
ATOM 2141 C CA . LEU A 1 284 ? -30.386 17.325 2.295 1.00 69.81 284 LEU A CA 1
ATOM 2142 C C . LEU A 1 284 ? -30.013 17.027 3.754 1.00 69.81 284 LEU A C 1
ATOM 2144 O O . LEU A 1 284 ? -30.432 17.747 4.655 1.00 69.81 284 LEU A O 1
ATOM 2148 N N . THR A 1 285 ? -29.164 16.023 3.984 1.00 71.69 285 THR A N 1
ATOM 2149 C CA . THR A 1 285 ? -28.679 15.687 5.334 1.00 71.69 285 THR A CA 1
ATOM 2150 C C . THR A 1 285 ? -27.704 16.728 5.892 1.00 71.69 285 THR A C 1
ATOM 2152 O O . THR A 1 285 ? -27.728 17.002 7.092 1.00 71.69 285 THR A O 1
ATOM 2155 N N . GLU A 1 286 ? -26.891 17.370 5.047 1.00 71.12 286 GLU A N 1
ATOM 2156 C CA . GLU A 1 286 ? -26.051 18.507 5.456 1.00 71.12 286 GLU A CA 1
ATOM 2157 C C . GLU A 1 286 ? -26.884 19.751 5.822 1.00 71.12 286 GLU A C 1
ATOM 2159 O O . GLU A 1 286 ? -26.571 20.439 6.797 1.00 71.12 286 GLU A O 1
ATOM 2164 N N . GLU A 1 287 ? -27.964 20.028 5.084 1.00 70.75 287 GLU A N 1
ATOM 2165 C CA . GLU A 1 287 ? -28.872 21.149 5.370 1.00 70.75 287 GLU A CA 1
ATOM 2166 C C . GLU A 1 287 ? -29.687 20.913 6.665 1.00 70.75 287 GLU A C 1
ATOM 2168 O O . GLU A 1 287 ? -29.833 21.837 7.472 1.00 70.75 287 GLU A O 1
ATOM 2173 N N . GLU A 1 288 ? -30.128 19.678 6.944 1.00 70.62 288 GLU A N 1
ATOM 2174 C CA . GLU A 1 288 ? -30.779 19.311 8.216 1.00 70.62 288 GLU A CA 1
ATOM 2175 C C . GLU A 1 288 ? -29.828 19.415 9.421 1.00 70.62 288 GLU A C 1
ATOM 2177 O O . GLU A 1 288 ? -30.201 19.951 10.471 1.00 70.62 288 GLU A O 1
ATOM 2182 N N . ALA A 1 289 ? -28.574 18.977 9.268 1.00 60.09 289 ALA A N 1
ATOM 2183 C CA . ALA A 1 289 ? -27.558 19.095 10.314 1.00 60.09 289 ALA A CA 1
ATOM 2184 C C . ALA A 1 289 ? -27.225 20.565 10.636 1.00 60.09 289 ALA A C 1
ATOM 2186 O O . ALA A 1 289 ? -27.054 20.931 11.803 1.00 60.09 289 ALA A O 1
ATOM 2187 N N . ALA A 1 290 ? -27.191 21.433 9.620 1.00 64.31 290 ALA A N 1
ATOM 2188 C CA . ALA A 1 290 ? -26.982 22.868 9.800 1.00 64.31 290 ALA A CA 1
ATOM 2189 C C . ALA A 1 290 ? -28.177 23.567 10.481 1.00 64.31 290 ALA A C 1
ATOM 2191 O O . ALA A 1 290 ? -27.977 24.498 11.267 1.00 64.31 290 ALA A O 1
ATOM 2192 N N . GLY A 1 291 ? -29.408 23.107 10.227 1.00 62.22 291 GLY A N 1
ATOM 2193 C CA . GLY A 1 291 ? -30.621 23.614 10.878 1.00 62.22 291 GLY A CA 1
ATOM 2194 C C . GLY A 1 291 ? -30.683 23.295 12.375 1.00 62.22 291 GLY A C 1
ATOM 2195 O O . GLY A 1 291 ? -31.038 24.157 13.182 1.00 62.22 291 GLY A O 1
ATOM 2196 N N . LEU A 1 292 ? -30.256 22.093 12.773 1.00 56.91 292 LEU A N 1
ATOM 2197 C CA . LEU A 1 292 ? -30.213 21.678 14.182 1.00 56.91 292 LEU A CA 1
ATOM 2198 C C . LEU A 1 292 ? -29.165 22.453 15.000 1.00 56.91 292 LEU A C 1
ATOM 2200 O O . LEU A 1 292 ? -29.395 22.742 16.174 1.00 56.91 292 LEU A O 1
ATOM 2204 N N . ALA A 1 293 ? -28.060 22.875 14.377 1.00 55.91 293 ALA A N 1
ATOM 2205 C CA . ALA A 1 293 ? -27.029 23.686 15.031 1.00 55.91 293 ALA A CA 1
ATOM 2206 C C . ALA A 1 293 ? -27.479 25.131 15.345 1.00 55.91 293 ALA A C 1
ATOM 2208 O O . ALA A 1 293 ? -26.920 25.766 16.240 1.00 55.91 293 ALA A O 1
ATOM 2209 N N . GLN A 1 294 ? -28.496 25.659 14.651 1.00 54.91 294 GLN A N 1
ATOM 2210 C CA . GLN A 1 294 ? -29.039 27.004 14.903 1.00 54.91 294 GLN A CA 1
ATOM 2211 C C . GLN A 1 294 ? -30.171 27.032 15.944 1.00 54.91 294 GLN A C 1
ATOM 2213 O O . GLN A 1 294 ? -30.505 28.107 16.442 1.00 54.91 294 GLN A O 1
ATOM 2218 N N . ALA A 1 295 ? -30.737 25.877 16.308 1.00 48.50 295 ALA A N 1
ATOM 2219 C CA . ALA A 1 295 ? -31.856 25.770 17.248 1.00 48.50 295 ALA A CA 1
ATOM 2220 C C . ALA A 1 295 ? -31.435 25.588 18.724 1.00 48.50 295 ALA A C 1
ATOM 2222 O O . ALA A 1 295 ? -32.296 25.514 19.602 1.00 48.50 295 ALA A O 1
ATOM 2223 N N . ALA A 1 296 ? -30.134 25.527 19.027 1.00 44.72 296 ALA A N 1
ATOM 2224 C CA . ALA A 1 296 ? -29.654 25.399 20.402 1.00 44.72 296 ALA A CA 1
ATOM 2225 C C . ALA A 1 296 ? -29.823 26.730 21.178 1.00 44.72 296 ALA A C 1
ATOM 2227 O O . ALA A 1 296 ? -29.283 27.760 20.757 1.00 44.72 296 ALA A O 1
ATOM 2228 N N . PRO A 1 297 ? -30.543 26.753 22.317 1.00 46.44 297 PRO A N 1
ATOM 2229 C CA . PRO A 1 297 ? -30.727 27.968 23.099 1.00 46.44 297 PRO A CA 1
ATOM 2230 C C . PRO A 1 297 ? -29.398 28.405 23.728 1.00 46.44 297 PRO A C 1
ATOM 2232 O O . PRO A 1 297 ? -28.729 27.635 24.417 1.00 46.44 297 PRO A O 1
ATOM 2235 N N . ARG A 1 298 ? -29.026 29.672 23.507 1.00 52.12 298 ARG A N 1
ATOM 2236 C CA . ARG A 1 298 ? -27.892 30.330 24.172 1.00 52.12 298 ARG A CA 1
ATOM 2237 C C . ARG A 1 298 ? -28.194 30.471 25.665 1.00 52.12 298 ARG A C 1
ATOM 2239 O O . ARG A 1 298 ? -28.802 31.449 26.092 1.00 52.12 298 ARG A O 1
ATOM 2246 N N . GLY A 1 299 ? -27.789 29.467 26.437 1.00 40.72 299 GLY A N 1
ATOM 2247 C CA . GLY A 1 299 ? -27.831 29.476 27.893 1.00 40.72 299 GLY A CA 1
ATOM 2248 C C . GLY A 1 299 ? -26.874 30.521 28.462 1.00 40.72 299 GLY A C 1
ATOM 2249 O O . GLY A 1 299 ? -25.668 30.471 28.237 1.00 40.72 299 GLY A O 1
ATOM 2250 N N . SER A 1 300 ? -27.461 31.472 29.178 1.00 41.62 300 SER A N 1
ATOM 2251 C CA . SER A 1 300 ? -26.854 32.483 30.039 1.00 41.62 300 SER A CA 1
ATOM 2252 C C . SER A 1 300 ? -25.734 31.932 30.926 1.00 41.62 300 SER A C 1
ATOM 2254 O O . SER A 1 300 ? -25.954 30.993 31.692 1.00 41.62 300 SER A O 1
ATOM 2256 N N . GLY A 1 301 ? -24.556 32.554 30.861 1.00 42.19 301 GLY A N 1
ATOM 2257 C CA . GLY A 1 301 ? -23.477 32.317 31.818 1.00 42.19 301 GLY A CA 1
ATOM 2258 C C . GLY A 1 301 ? -23.770 32.947 33.185 1.00 42.19 301 GLY A C 1
ATOM 2259 O O . GLY A 1 301 ? -24.515 33.927 33.251 1.00 42.19 301 GLY A O 1
ATOM 2260 N N . PRO A 1 302 ? -23.170 32.435 34.271 1.00 43.62 302 PRO A N 1
ATOM 2261 C CA . PRO A 1 302 ? -23.071 33.177 35.510 1.00 43.62 302 PRO A CA 1
ATOM 2262 C C . PRO A 1 302 ? -21.734 33.925 35.588 1.00 43.62 302 PRO A C 1
ATOM 2264 O O . PRO A 1 302 ? -20.652 33.366 35.400 1.00 43.62 302 PRO A O 1
ATOM 2267 N N . GLU A 1 303 ? -21.858 35.217 35.873 1.00 39.41 303 GLU A N 1
ATOM 2268 C CA . GLU A 1 303 ? -20.817 36.098 36.388 1.00 39.41 303 GLU A CA 1
ATOM 2269 C C . GLU A 1 303 ? -20.364 35.703 37.804 1.00 39.41 303 GLU A C 1
ATOM 2271 O O . GLU A 1 303 ? -21.133 35.136 38.582 1.00 39.41 303 GLU A O 1
ATOM 2276 N N . SER A 1 304 ? -19.174 36.217 38.157 1.00 41.53 304 SER A N 1
ATOM 2277 C CA . SER A 1 304 ? -18.665 36.529 39.509 1.00 41.53 304 SER A CA 1
ATOM 2278 C C . SER A 1 304 ? -18.093 35.340 40.318 1.00 41.53 304 SER A C 1
ATOM 2280 O O . SER A 1 304 ? -18.586 34.229 40.234 1.00 41.53 304 SER A O 1
ATOM 2282 N N . ALA A 1 305 ? -17.023 35.448 41.114 1.00 35.09 305 ALA A N 1
ATOM 2283 C CA . ALA A 1 305 ? -16.258 36.594 41.585 1.00 35.09 305 ALA A CA 1
ATOM 2284 C C . ALA A 1 305 ? -14.835 36.180 42.034 1.00 35.09 305 ALA A C 1
ATOM 2286 O O . ALA A 1 305 ? -14.572 35.051 42.432 1.00 35.09 305 ALA A O 1
ATOM 2287 N N . SER A 1 306 ? -13.970 37.188 42.003 1.00 41.03 306 SER A N 1
ATOM 2288 C CA . SER A 1 306 ? -12.661 37.421 42.631 1.00 41.03 306 SER A CA 1
ATOM 2289 C C . SER A 1 306 ? -12.339 36.858 44.032 1.00 41.03 306 SER A C 1
ATOM 2291 O O . SER A 1 306 ? -13.240 36.741 44.859 1.00 41.03 306 SER A O 1
ATOM 2293 N N . ARG A 1 307 ? -11.012 36.835 44.308 1.00 35.47 307 ARG A N 1
ATOM 2294 C CA . ARG A 1 307 ? -10.230 36.874 45.585 1.00 35.47 307 ARG A CA 1
ATOM 2295 C C . ARG A 1 307 ? -9.486 35.566 45.889 1.00 35.47 307 ARG A C 1
ATOM 2297 O O . ARG A 1 307 ? -10.050 34.504 45.706 1.00 35.47 307 ARG A O 1
ATOM 2304 N N . SER A 1 308 ? -8.253 35.535 46.395 1.00 35.97 308 SER A N 1
ATOM 2305 C CA . SER A 1 308 ? -7.237 36.541 46.748 1.00 35.97 308 SER A CA 1
ATOM 2306 C C . SER A 1 308 ? -5.937 35.792 47.102 1.00 35.97 308 SER A C 1
ATOM 2308 O O . SER A 1 308 ? -5.957 34.590 47.347 1.00 35.97 308 SER A O 1
ATOM 2310 N N . GLU A 1 309 ? -4.838 36.542 47.118 1.00 39.22 309 GLU A N 1
ATOM 2311 C CA . GLU A 1 309 ? -3.461 36.229 47.526 1.00 39.22 309 GLU A CA 1
ATOM 2312 C C . GLU A 1 309 ? -3.277 35.249 48.703 1.00 39.22 309 GLU A C 1
ATOM 2314 O O . GLU A 1 309 ? -4.016 35.288 49.684 1.00 39.22 309 GLU A O 1
ATOM 2319 N N . SER A 1 310 ? -2.182 34.479 48.688 1.00 36.88 310 SER A N 1
ATOM 2320 C CA . SER A 1 310 ? -1.156 34.561 49.748 1.00 36.88 310 SER A CA 1
ATOM 2321 C C . SER A 1 310 ? 0.082 33.697 49.465 1.00 36.88 310 SER A C 1
ATOM 2323 O O . SER A 1 310 ? 0.033 32.602 48.914 1.00 36.88 310 SER A O 1
ATOM 2325 N N . THR A 1 311 ? 1.203 34.291 49.848 1.00 41.34 311 THR A N 1
ATOM 2326 C CA . THR A 1 311 ? 2.611 33.885 49.859 1.00 41.34 311 THR A CA 1
ATOM 2327 C C . THR A 1 311 ? 2.982 32.895 50.973 1.00 41.34 311 THR A C 1
ATOM 2329 O O . THR A 1 311 ? 2.428 32.980 52.066 1.00 41.34 311 THR A O 1
ATOM 2332 N N . SER A 1 312 ? 3.987 32.043 50.728 1.00 40.78 312 SER A N 1
ATOM 2333 C CA . SER A 1 312 ? 5.044 31.517 51.644 1.00 40.78 312 SER A CA 1
ATOM 2334 C C . SER A 1 312 ? 5.662 30.289 50.946 1.00 40.78 312 SER A C 1
ATOM 2336 O O . SER A 1 312 ? 4.934 29.413 50.501 1.00 40.78 312 SER A O 1
ATOM 2338 N N . GLU A 1 313 ? 6.939 30.187 50.571 1.00 37.56 313 GLU A N 1
ATOM 2339 C CA . GLU A 1 313 ? 8.234 30.428 51.231 1.00 37.56 313 GLU A CA 1
ATOM 2340 C C . GLU A 1 313 ? 8.490 29.519 52.447 1.00 37.56 313 GLU A C 1
ATOM 2342 O O . GLU A 1 313 ? 7.908 29.741 53.504 1.00 37.56 313 GLU A O 1
ATOM 2347 N N . SER A 1 314 ? 9.340 28.490 52.252 1.00 41.41 314 SER A N 1
ATOM 2348 C CA . SER A 1 314 ? 10.195 27.717 53.200 1.00 41.41 314 SER A CA 1
ATOM 2349 C C . SER A 1 314 ? 10.624 26.417 52.478 1.00 41.41 314 SER A C 1
ATOM 2351 O O . SER A 1 314 ? 9.776 25.584 52.191 1.00 41.41 314 SER A O 1
ATOM 2353 N N . ALA A 1 315 ? 11.820 26.249 51.905 1.00 38.47 315 ALA A N 1
ATOM 2354 C CA . ALA A 1 315 ? 13.165 26.127 52.484 1.00 38.47 315 ALA A CA 1
ATOM 2355 C C . ALA A 1 315 ? 13.438 24.825 53.275 1.00 38.47 315 ALA A C 1
ATOM 2357 O O . ALA A 1 315 ? 12.807 24.568 54.296 1.00 38.47 315 ALA A O 1
ATOM 2358 N N . SER A 1 316 ? 14.530 24.149 52.864 1.00 39.44 316 SER A N 1
ATOM 2359 C CA . SER A 1 316 ? 15.443 23.267 53.641 1.00 39.44 316 SER A CA 1
ATOM 2360 C C . SER A 1 316 ? 14.907 21.917 54.166 1.00 39.44 316 SER A C 1
ATOM 2362 O O . SER A 1 316 ? 13.756 21.810 54.543 1.00 39.44 316 SER A O 1
ATOM 2364 N N . ALA A 1 317 ? 15.677 20.832 54.303 1.00 37.72 317 ALA A N 1
ATOM 2365 C CA . ALA A 1 317 ? 17.049 20.478 53.935 1.00 37.72 317 ALA A CA 1
ATOM 2366 C C . ALA A 1 317 ? 17.279 18.969 54.227 1.00 37.72 317 ALA A C 1
ATOM 2368 O O . ALA A 1 317 ? 16.589 18.387 55.057 1.00 37.72 317 ALA A O 1
ATOM 2369 N N . SER A 1 318 ? 18.322 18.416 53.589 1.00 38.75 318 SER A N 1
ATOM 2370 C CA . SER A 1 318 ? 19.342 17.483 54.129 1.00 38.75 318 SER A CA 1
ATOM 2371 C C . SER A 1 318 ? 18.976 16.116 54.739 1.00 38.75 318 SER A C 1
ATOM 2373 O O . SER A 1 318 ? 18.309 16.058 55.763 1.00 38.75 318 SER A O 1
ATOM 2375 N N . ALA A 1 319 ? 19.609 15.056 54.202 1.00 38.91 319 ALA A N 1
ATOM 2376 C CA . ALA A 1 319 ? 20.509 14.084 54.880 1.00 38.91 319 ALA A CA 1
ATOM 2377 C C . ALA A 1 319 ? 20.636 12.812 53.995 1.00 38.91 319 ALA A C 1
ATOM 2379 O O . ALA A 1 319 ? 19.620 12.221 53.653 1.00 38.91 319 ALA A O 1
ATOM 2380 N N . SER A 1 320 ? 21.787 12.475 53.379 1.00 39.69 320 SER A N 1
ATOM 2381 C CA . SER A 1 320 ? 22.917 11.658 53.912 1.00 39.69 320 SER A CA 1
ATOM 2382 C C . SER A 1 320 ? 22.463 10.286 54.462 1.00 39.69 320 SER A C 1
ATOM 2384 O O . SER A 1 320 ? 21.505 10.255 55.215 1.00 39.69 320 SER A O 1
ATOM 2386 N N . ALA A 1 321 ? 23.068 9.119 54.211 1.00 42.50 321 ALA A N 1
ATOM 2387 C CA . ALA A 1 321 ? 24.441 8.734 53.870 1.00 42.50 321 ALA A CA 1
ATOM 2388 C C . ALA A 1 321 ? 24.442 7.247 53.374 1.00 42.50 321 ALA A C 1
ATOM 2390 O O . ALA A 1 321 ? 23.469 6.538 53.616 1.00 42.50 321 ALA A O 1
ATOM 2391 N N . SER A 1 322 ? 25.358 6.823 52.485 1.00 40.44 322 SER A N 1
ATOM 2392 C CA . SER A 1 322 ? 26.491 5.882 52.733 1.00 40.44 322 SER A CA 1
ATOM 2393 C C . SER A 1 322 ? 26.133 4.555 53.432 1.00 40.44 322 SER A C 1
ATOM 2395 O O . SER A 1 322 ? 25.620 4.580 54.540 1.00 40.44 322 SER A O 1
ATOM 2397 N N . GLU A 1 323 ? 26.312 3.389 52.799 1.00 42.94 323 GLU A N 1
ATOM 2398 C CA . GLU A 1 323 ? 27.362 2.353 53.025 1.00 42.94 323 GLU A CA 1
ATOM 2399 C C . GLU A 1 323 ? 26.698 1.005 52.632 1.00 42.94 323 GLU A C 1
ATOM 2401 O O . GLU A 1 323 ? 25.482 0.899 52.728 1.00 42.94 323 GLU A O 1
ATOM 2406 N N . SER A 1 324 ? 27.326 -0.079 52.178 1.00 43.47 324 SER A N 1
ATOM 2407 C CA . SER A 1 324 ? 28.718 -0.509 52.068 1.00 43.47 324 SER A CA 1
ATOM 2408 C C . SER A 1 324 ? 28.756 -1.806 51.231 1.00 43.47 324 SER A C 1
ATOM 2410 O O . SER A 1 324 ? 27.731 -2.386 50.873 1.00 43.47 324 SER A O 1
ATOM 2412 N N . ALA A 1 325 ? 29.971 -2.226 50.888 1.00 44.84 325 ALA A N 1
ATOM 2413 C CA . ALA A 1 325 ? 30.322 -3.427 50.148 1.00 44.84 325 ALA A CA 1
ATOM 2414 C C . ALA A 1 325 ? 29.960 -4.750 50.859 1.00 44.84 325 ALA A C 1
ATOM 2416 O O . ALA A 1 325 ? 29.825 -4.796 52.082 1.00 44.84 325 ALA A O 1
ATOM 2417 N N . SER A 1 326 ? 30.084 -5.829 50.073 1.00 46.97 326 SER A N 1
ATOM 2418 C CA . SER A 1 326 ? 30.540 -7.195 50.427 1.00 46.97 326 SER A CA 1
ATOM 2419 C C . SER A 1 326 ? 29.470 -8.293 50.455 1.00 46.97 326 SER A C 1
ATOM 2421 O O . SER A 1 326 ? 28.813 -8.497 51.471 1.00 46.97 326 SER A O 1
ATOM 2423 N N . ALA A 1 327 ? 29.386 -9.060 49.363 1.00 53.44 327 ALA A N 1
ATOM 2424 C CA . ALA A 1 327 ? 29.566 -10.520 49.323 1.00 53.44 327 ALA A CA 1
ATOM 2425 C C . ALA A 1 327 ? 29.648 -10.974 47.857 1.00 53.44 327 ALA A C 1
ATOM 2427 O O . ALA A 1 327 ? 28.793 -10.522 47.062 1.00 53.44 327 ALA A O 1
#

Foldseek 3Di:
DEEECPQVLQVVLQVLLVVVVDPGDYFYLAQVRVVVCLVVLDQEYEYEQVSVVDPRCVCCCVPLSNVLHHYHYDYPVCSVVRNPPVVNVVVCVLNVVLVVVLVCQLVQAKDKDKCQNRHLSRVLVSNLPHQAKKKKWWADQQFIKIWIDHNSDTPWIWTDGPPPDDIDIDPVRSVVRNPGNITMMIMGHPVNVVVVVVVCVVPPDDPDDDDDDDDPDDDDDDDDDPDDDDDDDDDDPDPDDDDDDDDDDDDDDDDDDDDDDDDDDPPPDPDVVNVVVVVVVVVVVVVVVVVVVVPDDPDDDDDDDDDDDDDDDDDDDDDDDDDDDDD

Secondary structure (DSSP, 8-state):
-EE-SSHHHHHHHHHHHHHTT----EE-SSHHHHHHHGGG--S-EEEEGGGGGSGGGTHHHHSHHHHTS-EEEEPHHHHTTTTSHHHHHHHHHHHHHHHHHHHHHHTT--EEEEGGGT-HHHHHHHHHT-SS-EEEEEEETTEEEEEEEETTEEEEEEEEESSS-PPEEHHHHHHHHHT--S-EEEEE-HHHHHHHHHHHHH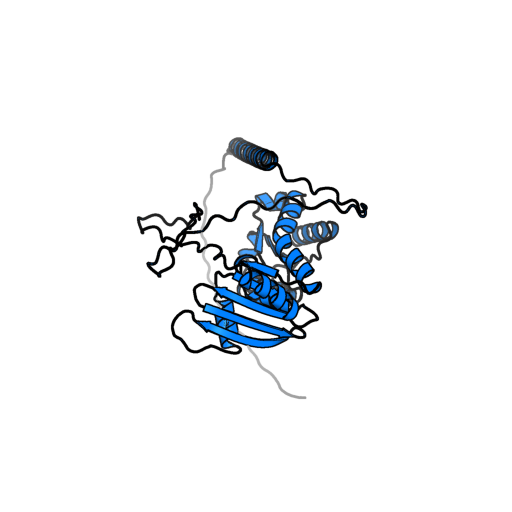S----------PPP--S---PPP-----------S-------PPPPPPPP-------------------HHHHHHHHHHHHHHHHHHHHHHHSS----PPP------------------------

Radius of gyration: 29.92 Å; Cα contacts (8 Å, |Δi|>4): 363; chains: 1; bounding box: 62×61×106 Å

Sequence (327 aa):
MVIDPDEARGAQMASRLAEAGAETRSVVVDEASIQASRALDPSLVIVAAEALVEPGCSPLWEDIRLSSAPLLVLGEAFLAHAGTESLFGLVASLCMSELTLRKKLRHEEAVAERLETLGTARWLKLLGKCGHPVSFRVFAAAGRGRVDLSDGKIRGASFHPAARGKTIEGRAAIQTLLGLPFGRVLAGPPDALGRLDGVRRARRRPSIVGKITTTPSDGVRRRGLVRDEVVVKRTDATGLRRPVAIPKPVAPAPESNWLDDDDDEPTRSYEPSAVEKLREQLRLTEEEAAGLAQAAPRGSGPESASRSESTSESASASASASESASA